Protein AF-G0URC3-F1 (afdb_monomer)

Organism: Trypanosoma congolense (strain IL3000) (NCBI:txid1068625)

Solvent-accessible surface area (backbone atoms only — not comparable to full-atom values): 11172 Å² total; per-residue (Å²): 128,71,62,65,58,55,49,63,59,46,52,62,52,52,52,54,50,53,52,49,48,52,50,48,51,52,50,50,52,51,52,51,53,49,50,56,50,50,54,51,50,52,53,51,51,50,56,50,48,54,51,50,53,53,50,50,53,52,51,52,50,54,46,52,56,48,53,52,53,48,52,54,49,51,52,50,50,51,51,50,52,52,52,50,53,51,50,52,52,52,52,50,53,51,49,56,50,51,52,52,52,49,53,53,50,54,52,51,50,54,51,50,52,51,51,52,54,49,50,52,54,50,55,51,50,51,52,52,51,53,53,51,50,51,54,48,53,56,48,52,54,50,48,54,54,48,51,55,50,51,52,49,53,48,55,53,50,50,52,54,47,56,54,47,41,72,75,38,80,88,57,88,74,87,55,75,76,66,50,68,79,75,67,60,80,82,68,69,75,73,75,80,81,80,77,80,85,77,131

Sequence (199 aa):
MADAAAMHDSQPRLSLATDKQRLLEMRQNIVQGLRQRVERLTEECRRQEDRAQGLAAQYEQRRAEQDARVSAKEEHIRMQQNEVSALESAVRLLREKSEHHGMAIEEAQKELARRQALRKKVEDAQKALTQLKQVVEDRDARMVALELRVDREKTETERRHEQLEGWEPHCSLPRIEDVGRLGLDETAGESIVLVGDLA

Foldseek 3Di:
DVVVVVVVVVVVVVVVVVVVVVVVVVVVVVVVVVVVVVVVVVVVVVVVVVVVVVVVVVVVVVVVVVVVVVVVVVVVVVVVVVVVVVVVVVVVVVVVVVVVVVVVVVVVVVVVVVVVVVVVVVVVVVVVVVVVVVVVVVVVVVVVVVVVVVVVVLVVVVVVQVVVCVVPVPDHDDHPVNCVVPDDPVPVVPPDPPPDDDD

Radius of gyration: 74.93 Å; Cα contacts (8 Å, |Δi|>4): 10; chains: 1; bounding box: 142×35×207 Å

Structure (mmCIF, N/CA/C/O backbone):
data_AF-G0URC3-F1
#
_entry.id   AF-G0URC3-F1
#
loop_
_atom_site.group_PDB
_atom_site.id
_atom_site.type_symbol
_atom_site.label_atom_id
_atom_site.label_alt_id
_atom_site.label_comp_id
_atom_site.label_asym_id
_atom_site.label_entity_id
_atom_site.label_seq_id
_atom_site.pdbx_PDB_ins_code
_atom_site.Cartn_x
_atom_site.Cartn_y
_atom_site.Cartn_z
_atom_site.occupancy
_atom_site.B_iso_or_equiv
_atom_site.auth_seq_id
_atom_site.auth_comp_id
_atom_site.auth_asym_id
_atom_site.auth_atom_id
_atom_site.pdbx_PDB_model_num
ATOM 1 N N . MET A 1 1 ? 69.223 12.935 -116.304 1.00 49.91 1 MET A N 1
ATOM 2 C CA . MET A 1 1 ? 69.066 14.111 -115.414 1.00 49.91 1 MET A CA 1
ATOM 3 C C . MET A 1 1 ? 67.744 14.134 -114.628 1.00 49.91 1 MET A C 1
ATOM 5 O O . MET A 1 1 ? 67.683 14.868 -113.657 1.00 49.91 1 MET A O 1
ATOM 9 N N . ALA A 1 2 ? 66.714 13.336 -114.962 1.00 51.47 2 ALA A N 1
ATOM 10 C CA . ALA A 1 2 ? 65.448 13.299 -114.202 1.00 51.47 2 ALA A CA 1
ATOM 11 C C . ALA A 1 2 ? 65.479 12.440 -112.911 1.00 51.47 2 ALA A C 1
ATOM 13 O O . ALA A 1 2 ? 64.628 12.609 -112.044 1.00 51.47 2 ALA A O 1
ATOM 14 N N . ASP A 1 3 ? 66.472 11.559 -112.755 1.00 52.62 3 ASP A N 1
ATOM 15 C CA . ASP A 1 3 ? 66.516 10.559 -111.671 1.00 52.62 3 ASP A CA 1
ATOM 16 C C . ASP A 1 3 ? 67.023 11.111 -110.325 1.00 52.62 3 ASP A C 1
ATOM 18 O O . ASP A 1 3 ? 66.544 10.740 -109.257 1.00 52.62 3 ASP A O 1
ATOM 22 N N . ALA A 1 4 ? 67.954 12.071 -110.362 1.00 54.53 4 ALA A N 1
ATOM 23 C CA . ALA A 1 4 ? 68.478 12.705 -109.151 1.00 54.53 4 ALA A CA 1
ATOM 24 C C . ALA A 1 4 ? 67.439 13.627 -108.489 1.00 54.53 4 ALA A C 1
ATOM 26 O O . ALA A 1 4 ? 67.365 13.682 -107.267 1.00 54.53 4 ALA A O 1
ATOM 27 N N . ALA A 1 5 ? 66.598 14.301 -109.282 1.00 56.16 5 ALA A N 1
ATOM 28 C CA . ALA A 1 5 ? 65.530 15.164 -108.775 1.00 56.16 5 ALA A CA 1
ATOM 29 C C . ALA A 1 5 ? 64.381 14.354 -108.142 1.00 56.16 5 ALA A C 1
ATOM 31 O O . ALA A 1 5 ? 63.888 14.717 -107.078 1.00 56.16 5 ALA A O 1
ATOM 32 N N . ALA A 1 6 ? 64.008 13.214 -108.738 1.00 56.41 6 ALA A N 1
ATOM 33 C CA . ALA A 1 6 ? 62.988 12.317 -108.188 1.00 56.41 6 ALA A CA 1
ATOM 34 C C . ALA A 1 6 ? 63.447 11.621 -106.888 1.00 56.41 6 ALA A C 1
ATOM 36 O O . ALA A 1 6 ? 62.664 11.484 -105.946 1.00 56.41 6 ALA A O 1
ATOM 37 N N . MET A 1 7 ? 64.728 11.243 -106.798 1.00 55.38 7 MET A N 1
ATOM 38 C CA . MET A 1 7 ? 65.337 10.709 -105.572 1.00 55.38 7 MET A CA 1
ATOM 39 C C . MET A 1 7 ? 65.406 11.760 -104.453 1.00 55.38 7 MET A C 1
ATOM 41 O O . MET A 1 7 ? 65.044 11.455 -103.313 1.00 55.38 7 MET A O 1
ATOM 45 N N . HIS A 1 8 ? 65.774 13.005 -104.779 1.00 56.53 8 HIS A N 1
ATOM 46 C CA . HIS A 1 8 ? 65.882 14.091 -103.800 1.00 56.53 8 HIS A CA 1
ATOM 47 C C . HIS A 1 8 ? 64.525 14.514 -103.206 1.00 56.53 8 HIS A C 1
ATOM 49 O O . HIS A 1 8 ? 64.480 14.909 -102.042 1.00 56.53 8 HIS A O 1
ATOM 55 N N . ASP A 1 9 ? 63.427 14.357 -103.957 1.00 55.50 9 ASP A N 1
ATOM 56 C CA . ASP A 1 9 ? 62.043 14.559 -103.491 1.00 55.50 9 ASP A CA 1
ATOM 57 C C . ASP A 1 9 ? 61.474 13.355 -102.715 1.00 55.50 9 ASP A C 1
ATOM 59 O O . ASP A 1 9 ? 60.564 13.500 -101.893 1.00 55.50 9 ASP A O 1
ATOM 63 N N . SER A 1 10 ? 61.996 12.147 -102.950 1.00 59.62 10 SER A N 1
ATOM 64 C CA . SER A 1 10 ? 61.536 10.918 -102.285 1.00 59.62 10 SER A CA 1
ATOM 65 C C . SER A 1 10 ? 62.113 10.728 -100.872 1.00 59.62 10 SER A C 1
ATOM 67 O O . SER A 1 10 ? 61.402 10.271 -99.975 1.00 59.62 10 SER A O 1
ATOM 69 N N . GLN A 1 11 ? 63.356 11.160 -100.628 1.00 60.62 11 GLN A N 1
ATOM 70 C CA . GLN A 1 11 ? 64.008 11.135 -99.309 1.00 60.62 11 GLN A CA 1
ATOM 71 C C . GLN A 1 11 ? 63.259 11.908 -98.201 1.00 60.62 11 GLN A C 1
ATOM 73 O O . GLN A 1 11 ? 63.013 11.315 -97.147 1.00 60.62 11 GLN A O 1
ATOM 78 N N . PRO A 1 12 ? 62.835 13.175 -98.392 1.00 66.69 12 PRO A N 1
ATOM 79 C CA . PRO A 1 12 ? 62.093 13.917 -97.369 1.00 66.69 12 PRO A CA 1
ATOM 80 C C . PRO A 1 12 ? 60.671 13.376 -97.156 1.00 66.69 12 PRO A C 1
ATOM 82 O O . PRO A 1 12 ? 60.102 13.512 -96.073 1.00 66.69 12 PRO A O 1
ATOM 85 N N . ARG A 1 13 ? 60.079 12.721 -98.166 1.00 66.88 13 ARG A N 1
ATOM 86 C CA . ARG A 1 13 ? 58.771 12.056 -98.039 1.00 66.88 13 ARG A CA 1
ATOM 87 C C . ARG A 1 13 ? 58.862 10.782 -97.199 1.00 66.88 13 ARG A C 1
ATOM 89 O O . ARG A 1 13 ? 57.970 10.538 -96.388 1.00 66.88 13 ARG A O 1
ATOM 96 N N . LEU A 1 14 ? 59.935 10.006 -97.356 1.00 71.38 14 LEU A N 1
ATOM 97 C CA . LEU A 1 14 ? 60.204 8.818 -96.542 1.00 71.38 14 LEU A CA 1
ATOM 98 C C . LEU A 1 14 ? 60.528 9.186 -95.087 1.00 71.38 14 LEU A C 1
ATOM 100 O O . LEU A 1 14 ? 59.968 8.566 -94.187 1.00 71.38 14 LEU A O 1
ATOM 104 N N . SER A 1 15 ? 61.333 10.229 -94.839 1.00 74.75 15 SER A N 1
ATOM 105 C CA . SER A 1 15 ? 61.617 10.689 -93.469 1.00 74.75 15 SER A CA 1
ATOM 106 C C . SER A 1 15 ? 60.360 11.214 -92.765 1.00 74.75 15 SER A C 1
ATOM 108 O O . SER A 1 15 ? 60.076 10.842 -91.627 1.00 74.75 15 SER A O 1
ATOM 110 N N . LEU A 1 16 ? 59.533 11.994 -93.472 1.00 79.31 16 LEU A N 1
ATOM 111 C CA . LEU A 1 16 ? 58.248 12.468 -92.956 1.00 79.31 16 LEU A CA 1
ATOM 112 C C . LEU A 1 16 ? 57.285 11.307 -92.653 1.00 79.31 16 LEU A C 1
ATOM 114 O O . LEU A 1 16 ? 56.530 11.372 -91.683 1.00 79.31 16 LEU A O 1
ATOM 118 N N . ALA A 1 17 ? 57.289 10.249 -93.468 1.00 81.00 17 ALA A N 1
ATOM 119 C CA . ALA A 1 17 ? 56.480 9.057 -93.228 1.00 81.00 17 ALA A CA 1
ATOM 120 C C . ALA A 1 17 ? 56.956 8.283 -91.986 1.00 81.00 17 ALA A C 1
ATOM 122 O O . ALA A 1 17 ? 56.129 7.918 -91.150 1.00 81.00 17 ALA A O 1
ATOM 123 N N . THR A 1 18 ? 58.269 8.102 -91.810 1.00 83.56 18 THR A N 1
ATOM 124 C CA . THR A 1 18 ? 58.827 7.442 -90.618 1.00 83.56 18 THR A CA 1
ATOM 125 C C . THR A 1 18 ? 58.601 8.247 -89.342 1.00 83.56 18 THR A C 1
ATOM 127 O O . THR A 1 18 ? 58.278 7.670 -88.305 1.00 83.56 18 THR A O 1
ATOM 130 N N . ASP A 1 19 ? 58.695 9.576 -89.405 1.00 84.38 19 ASP A N 1
ATOM 131 C CA . ASP A 1 19 ? 58.447 10.442 -88.248 1.00 84.38 19 ASP A CA 1
ATOM 132 C C . ASP A 1 19 ? 56.965 10.453 -87.863 1.00 84.38 19 ASP A C 1
ATOM 134 O O . ASP A 1 19 ? 56.624 10.383 -86.681 1.00 84.38 19 ASP A O 1
ATOM 138 N N . LYS A 1 20 ? 56.058 10.440 -88.850 1.00 87.19 20 LYS A N 1
ATOM 139 C CA . LYS A 1 20 ? 54.622 10.237 -88.607 1.00 87.19 20 LYS A CA 1
ATOM 140 C C . LYS A 1 20 ? 54.345 8.887 -87.954 1.00 87.19 20 LYS A C 1
ATOM 142 O O . LYS A 1 20 ? 53.539 8.831 -87.029 1.00 87.19 20 LYS A O 1
ATOM 147 N N . GLN A 1 21 ? 55.007 7.821 -88.396 1.00 89.38 21 GLN A N 1
ATOM 148 C CA . GLN A 1 21 ? 54.836 6.494 -87.812 1.00 89.38 21 GLN A CA 1
ATOM 149 C C . GLN A 1 21 ? 55.339 6.437 -86.364 1.00 89.38 21 GLN A C 1
ATOM 151 O O . GLN A 1 21 ? 54.597 5.996 -85.490 1.00 89.38 21 GLN A O 1
ATOM 156 N N . ARG A 1 22 ? 56.512 7.009 -86.069 1.00 87.88 22 ARG A N 1
ATOM 157 C CA . ARG A 1 22 ? 57.016 7.145 -84.691 1.00 87.88 22 ARG A CA 1
ATOM 158 C C . ARG A 1 22 ? 56.079 7.965 -83.803 1.00 87.88 22 ARG A C 1
ATOM 160 O O . ARG A 1 22 ? 55.838 7.598 -82.657 1.00 87.88 22 ARG A O 1
ATOM 167 N N . LEU A 1 23 ? 55.511 9.058 -84.319 1.00 92.75 23 LEU A N 1
ATOM 168 C CA . LEU A 1 23 ? 54.520 9.857 -83.588 1.00 92.75 23 LEU A CA 1
ATOM 169 C C . LEU A 1 23 ? 53.223 9.079 -83.330 1.00 92.75 23 LEU A C 1
ATOM 171 O O . LEU A 1 23 ? 52.631 9.224 -82.259 1.00 92.75 23 LEU A O 1
ATOM 175 N N . LEU A 1 24 ? 52.771 8.262 -84.285 1.00 92.69 24 LEU A N 1
ATOM 176 C CA . LEU A 1 24 ? 51.617 7.382 -84.100 1.00 92.69 24 LEU A CA 1
ATOM 177 C C . LEU A 1 24 ? 51.899 6.306 -83.049 1.00 92.69 24 LEU A C 1
ATOM 179 O O . LEU A 1 24 ? 51.064 6.112 -82.172 1.00 92.69 24 LEU A O 1
ATOM 183 N N . GLU A 1 25 ? 53.074 5.681 -83.074 1.00 93.12 25 GLU A N 1
ATOM 184 C CA . GLU A 1 25 ? 53.514 4.704 -82.069 1.00 93.12 25 GLU A CA 1
ATOM 185 C C . GLU A 1 25 ? 53.610 5.340 -80.672 1.00 93.12 25 GLU A C 1
ATOM 187 O O . GLU A 1 25 ? 53.076 4.806 -79.702 1.00 93.12 25 GLU A O 1
ATOM 192 N N . MET A 1 26 ? 54.193 6.540 -80.555 1.00 92.88 26 MET A N 1
ATOM 193 C CA . MET A 1 26 ? 54.222 7.295 -79.295 1.00 92.88 26 MET A CA 1
ATOM 194 C C . MET A 1 26 ? 52.814 7.621 -78.788 1.00 92.88 26 MET A C 1
ATOM 196 O O . MET A 1 26 ? 52.524 7.437 -77.606 1.00 92.88 26 MET A O 1
ATOM 200 N N . ARG A 1 27 ? 51.912 8.071 -79.669 1.00 94.00 27 ARG A N 1
ATOM 201 C CA . ARG A 1 27 ? 50.508 8.325 -79.314 1.00 94.00 27 ARG A CA 1
ATOM 202 C C . ARG A 1 27 ? 49.798 7.049 -78.870 1.00 94.00 27 ARG A C 1
ATOM 204 O O . ARG A 1 27 ? 49.074 7.091 -77.880 1.00 94.00 27 ARG A O 1
ATOM 211 N N . GLN A 1 28 ? 50.010 5.932 -79.563 1.00 94.88 28 GLN A N 1
ATOM 212 C CA . GLN A 1 28 ? 49.444 4.634 -79.193 1.00 94.88 28 GLN A CA 1
ATOM 213 C C . GLN A 1 28 ? 49.927 4.195 -77.808 1.00 94.88 28 GLN A C 1
ATOM 215 O O . GLN A 1 28 ? 49.099 3.841 -76.970 1.00 94.88 28 GLN A O 1
ATOM 220 N N . ASN A 1 29 ? 51.225 4.326 -77.524 1.00 94.81 29 ASN A N 1
ATOM 221 C CA . ASN A 1 29 ? 51.799 4.009 -76.215 1.00 94.81 29 ASN A CA 1
ATOM 222 C C . ASN A 1 29 ? 51.227 4.899 -75.100 1.00 94.81 29 ASN A C 1
ATOM 224 O O . ASN A 1 29 ? 50.870 4.402 -74.032 1.00 94.81 29 ASN A O 1
ATOM 228 N N . ILE A 1 30 ? 51.073 6.206 -75.349 1.00 96.00 30 ILE A N 1
ATOM 229 C CA . ILE A 1 30 ? 50.457 7.138 -74.389 1.00 96.00 30 ILE A CA 1
ATOM 230 C C . ILE A 1 30 ? 48.996 6.759 -74.129 1.00 96.00 30 ILE A C 1
ATOM 232 O O . ILE A 1 30 ? 48.578 6.682 -72.975 1.00 96.00 30 ILE A O 1
ATOM 236 N N . VAL A 1 31 ? 48.215 6.487 -75.178 1.00 96.31 31 VAL A N 1
ATOM 237 C CA . VAL A 1 31 ? 46.806 6.084 -75.044 1.00 96.31 31 VAL A CA 1
ATOM 238 C C . VAL A 1 31 ? 46.686 4.763 -74.285 1.00 96.31 31 VAL A C 1
ATOM 240 O O . VAL A 1 31 ? 45.822 4.642 -73.419 1.00 96.31 31 VAL A O 1
ATOM 243 N N . GLN A 1 32 ? 47.556 3.790 -74.554 1.00 95.81 32 GLN A N 1
ATOM 244 C CA . GLN A 1 32 ? 47.571 2.519 -73.833 1.00 95.81 32 GLN A CA 1
ATOM 245 C C . GLN A 1 32 ? 47.928 2.710 -72.352 1.00 95.81 32 GLN A C 1
ATOM 247 O O . GLN A 1 32 ? 47.253 2.150 -71.488 1.00 95.81 32 GLN A O 1
ATOM 252 N N . GLY A 1 33 ? 48.917 3.554 -72.042 1.00 96.62 33 GLY A N 1
ATOM 253 C CA . GLY A 1 33 ? 49.269 3.902 -70.664 1.00 96.62 33 GLY A CA 1
ATOM 254 C C . GLY A 1 33 ? 48.138 4.621 -69.922 1.00 96.62 33 GLY A C 1
ATOM 255 O O . GLY A 1 33 ? 47.859 4.309 -68.765 1.00 96.62 33 GLY A O 1
ATOM 256 N N . LEU A 1 34 ? 47.432 5.539 -70.592 1.00 96.19 34 LEU A N 1
ATOM 257 C CA . LEU A 1 34 ? 46.254 6.205 -70.031 1.00 96.19 34 LEU A CA 1
ATOM 258 C C . LEU A 1 34 ? 45.109 5.219 -69.776 1.00 96.19 34 LEU A C 1
ATOM 260 O O . LEU A 1 34 ? 44.507 5.280 -68.708 1.00 96.19 34 LEU A O 1
ATOM 264 N N . ARG A 1 35 ? 44.844 4.281 -70.697 1.00 96.69 35 ARG A N 1
ATOM 265 C CA . ARG A 1 35 ? 43.827 3.229 -70.508 1.00 96.69 35 ARG A CA 1
ATOM 266 C C . ARG A 1 35 ? 44.121 2.375 -69.279 1.00 96.69 35 ARG A C 1
ATOM 268 O O . ARG A 1 35 ? 43.267 2.273 -68.408 1.00 96.69 35 ARG A O 1
ATOM 275 N N . GLN A 1 36 ? 45.352 1.881 -69.145 1.00 96.44 36 GLN A N 1
ATOM 276 C CA . GLN A 1 36 ? 45.767 1.106 -67.968 1.00 96.44 36 GLN A CA 1
ATOM 277 C C . GLN A 1 36 ? 45.641 1.913 -66.670 1.00 96.44 36 GLN A C 1
ATOM 279 O O . GLN A 1 36 ? 45.283 1.375 -65.624 1.00 96.44 36 GLN A O 1
ATOM 284 N N . ARG A 1 37 ? 45.938 3.217 -66.711 1.00 97.38 37 ARG A N 1
ATOM 285 C CA . ARG A 1 37 ? 45.820 4.087 -65.536 1.00 97.38 37 ARG A CA 1
ATOM 286 C C . ARG A 1 37 ? 44.360 4.327 -65.145 1.00 97.38 37 ARG A C 1
ATOM 288 O O . ARG A 1 37 ? 44.056 4.306 -63.957 1.00 97.38 37 ARG A O 1
ATOM 295 N N . VAL A 1 38 ? 43.471 4.510 -66.121 1.00 97.81 38 VAL A N 1
ATOM 296 C CA . VAL A 1 38 ? 42.020 4.624 -65.899 1.00 97.81 38 VAL A CA 1
ATOM 297 C C . VAL A 1 38 ? 41.452 3.321 -65.344 1.00 97.81 38 VAL A C 1
ATOM 299 O O . VAL A 1 38 ? 40.686 3.366 -64.387 1.00 97.81 38 VAL A O 1
ATOM 302 N N . GLU A 1 39 ? 41.853 2.169 -65.880 1.00 97.06 39 GLU A N 1
ATOM 303 C CA . GLU A 1 39 ? 41.439 0.854 -65.371 1.00 97.06 39 GLU A CA 1
ATOM 304 C C . GLU A 1 39 ? 41.841 0.678 -63.901 1.00 97.06 39 GLU A C 1
ATOM 306 O O . GLU A 1 39 ? 40.988 0.382 -63.066 1.00 97.06 39 GLU A O 1
ATOM 311 N N . ARG A 1 40 ? 43.101 0.979 -63.554 1.00 97.44 40 ARG A N 1
ATOM 312 C CA . ARG A 1 40 ? 43.583 0.918 -62.162 1.00 97.44 40 ARG A CA 1
ATOM 313 C C . ARG A 1 40 ? 42.803 1.838 -61.227 1.00 97.44 40 ARG A C 1
ATOM 315 O O . ARG A 1 40 ? 42.371 1.391 -60.171 1.00 97.44 40 ARG A O 1
ATOM 322 N N . LEU A 1 41 ? 42.587 3.096 -61.616 1.00 97.44 41 LEU A N 1
ATOM 323 C CA . LEU A 1 41 ? 41.812 4.039 -60.802 1.00 97.44 41 LEU A CA 1
ATOM 324 C C . LEU A 1 41 ? 40.355 3.590 -60.649 1.00 97.44 41 LEU A C 1
ATOM 326 O O . LEU A 1 41 ? 39.786 3.723 -59.574 1.00 97.44 41 LEU A O 1
ATOM 330 N N . THR A 1 42 ? 39.765 3.006 -61.692 1.00 97.25 42 THR A N 1
ATOM 331 C CA . THR A 1 42 ? 38.396 2.478 -61.638 1.00 97.25 42 THR A CA 1
ATOM 332 C C . THR A 1 42 ? 38.294 1.317 -60.646 1.00 97.25 42 THR A C 1
ATOM 334 O O . THR A 1 42 ? 37.347 1.253 -59.865 1.00 97.25 42 THR A O 1
ATOM 337 N N . GLU A 1 43 ? 39.272 0.409 -60.633 1.00 97.44 43 GLU A N 1
ATOM 338 C CA . GLU A 1 43 ? 39.339 -0.667 -59.638 1.00 97.44 43 GLU A CA 1
ATOM 339 C C . GLU A 1 43 ? 39.563 -0.140 -58.217 1.00 97.44 43 GLU A C 1
ATOM 341 O O . GLU A 1 43 ? 38.958 -0.646 -57.273 1.00 97.44 43 GLU A O 1
ATOM 346 N N . GLU A 1 44 ? 40.422 0.866 -58.047 1.00 97.25 44 GLU A N 1
ATOM 347 C CA . GLU A 1 44 ? 40.656 1.504 -56.750 1.00 97.25 44 GLU A CA 1
ATOM 348 C C . GLU A 1 44 ? 39.393 2.192 -56.223 1.00 97.25 44 GLU A C 1
ATOM 350 O O . GLU A 1 44 ? 39.046 1.981 -55.061 1.00 97.25 44 GLU A O 1
ATOM 355 N N . CYS A 1 45 ? 38.668 2.930 -57.071 1.00 97.00 45 CYS A N 1
ATOM 356 C CA . CYS A 1 45 ? 37.378 3.524 -56.724 1.00 97.00 45 CYS A CA 1
ATOM 357 C C . CYS A 1 45 ? 36.370 2.453 -56.300 1.00 97.00 45 CYS A C 1
ATOM 359 O O . CYS A 1 45 ? 35.808 2.566 -55.216 1.00 97.00 45 CYS A O 1
ATOM 361 N N . ARG A 1 46 ? 36.222 1.364 -57.069 1.00 97.81 46 ARG A N 1
ATOM 362 C CA . ARG A 1 46 ? 35.330 0.248 -56.699 1.00 97.81 46 ARG A CA 1
ATOM 363 C C . ARG A 1 46 ? 35.703 -0.369 -55.354 1.00 97.81 46 ARG A C 1
ATOM 365 O O . ARG A 1 46 ? 34.851 -0.533 -54.494 1.00 97.81 46 ARG A O 1
ATOM 372 N N . ARG A 1 47 ? 36.992 -0.639 -55.112 1.00 97.56 47 ARG A N 1
ATOM 373 C CA . ARG A 1 47 ? 37.453 -1.180 -53.819 1.00 97.56 47 ARG A CA 1
ATOM 374 C C . ARG A 1 47 ? 37.189 -0.219 -52.661 1.00 97.56 47 ARG A C 1
ATOM 376 O O . ARG A 1 47 ? 36.952 -0.672 -51.543 1.00 97.56 47 ARG A O 1
ATOM 383 N N . GLN A 1 48 ? 37.295 1.090 -52.884 1.00 97.12 48 GLN A N 1
ATOM 384 C CA . GLN A 1 48 ? 36.973 2.090 -51.866 1.00 97.12 48 GLN A CA 1
ATOM 385 C C . GLN A 1 48 ? 35.466 2.165 -51.609 1.00 97.12 48 GLN A C 1
ATOM 387 O O . GLN A 1 48 ? 35.068 2.218 -50.447 1.00 97.12 48 GLN A O 1
ATOM 392 N N . GLU A 1 49 ? 34.646 2.104 -52.657 1.00 97.38 49 GLU A N 1
ATOM 393 C CA . GLU A 1 49 ? 33.185 2.039 -52.559 1.00 97.38 49 GLU A CA 1
ATOM 394 C C . GLU A 1 49 ? 32.736 0.789 -51.793 1.00 97.38 49 GLU A C 1
ATOM 396 O O . GLU A 1 49 ? 31.999 0.919 -50.818 1.00 97.38 49 GLU A O 1
ATOM 401 N N . ASP A 1 50 ? 33.261 -0.391 -52.131 1.00 97.50 50 ASP A N 1
ATOM 402 C CA . ASP A 1 50 ? 32.955 -1.650 -51.438 1.00 97.50 50 ASP A CA 1
ATOM 403 C C . ASP A 1 50 ? 33.324 -1.579 -49.945 1.00 97.50 50 ASP A C 1
ATOM 405 O O . ASP A 1 50 ? 32.571 -2.020 -49.073 1.00 97.50 50 ASP A O 1
ATOM 409 N N . ARG A 1 51 ? 34.478 -0.978 -49.616 1.00 97.56 51 ARG A N 1
ATOM 410 C CA . ARG A 1 51 ? 34.898 -0.761 -48.220 1.00 97.56 51 ARG A CA 1
ATOM 411 C C . ARG A 1 51 ? 33.973 0.210 -47.492 1.00 97.56 51 ARG A C 1
ATOM 413 O O . ARG A 1 51 ? 33.630 -0.044 -46.339 1.00 97.56 51 ARG A O 1
ATOM 420 N N . ALA A 1 52 ? 33.586 1.308 -48.137 1.00 97.25 52 ALA A N 1
ATOM 421 C CA . ALA A 1 52 ? 32.686 2.296 -47.555 1.00 97.25 52 ALA A CA 1
ATOM 422 C C . ALA A 1 52 ? 31.294 1.698 -47.302 1.00 97.25 52 ALA A C 1
ATOM 424 O O . ALA A 1 52 ? 30.750 1.878 -46.215 1.00 97.25 52 ALA A O 1
ATOM 425 N N . GLN A 1 53 ? 30.761 0.923 -48.251 1.00 97.69 53 GLN A N 1
ATOM 426 C CA . GLN A 1 53 ? 29.494 0.203 -48.101 1.00 97.69 53 GLN A CA 1
ATOM 427 C C . GLN A 1 53 ? 29.565 -0.840 -46.980 1.00 97.69 53 GLN A C 1
ATOM 429 O O . GLN A 1 53 ? 28.665 -0.908 -46.145 1.00 97.69 53 GLN A O 1
ATOM 434 N N . GLY A 1 54 ? 30.661 -1.603 -46.901 1.00 97.75 54 GLY A N 1
ATOM 435 C CA . GLY A 1 54 ? 30.873 -2.570 -45.824 1.00 97.75 54 GLY A CA 1
ATOM 436 C C . GLY A 1 54 ? 30.923 -1.919 -44.439 1.00 97.75 54 GLY A C 1
ATOM 437 O O . GLY A 1 54 ? 30.307 -2.420 -43.498 1.00 97.75 54 GLY A O 1
ATOM 438 N N . LEU A 1 55 ? 31.610 -0.780 -44.306 1.00 97.44 55 LEU A N 1
ATOM 439 C CA . LEU A 1 55 ? 31.630 -0.012 -43.059 1.00 97.44 55 LEU A CA 1
ATOM 440 C C . LEU A 1 55 ? 30.252 0.571 -42.730 1.00 97.44 55 LEU A C 1
ATOM 442 O O . LEU A 1 55 ? 29.820 0.467 -41.584 1.00 97.44 55 LEU A O 1
ATOM 446 N N . ALA A 1 56 ? 29.547 1.139 -43.712 1.00 97.81 56 ALA A N 1
ATOM 447 C CA . ALA A 1 56 ? 28.201 1.678 -43.523 1.00 97.81 56 ALA A CA 1
ATOM 448 C C . ALA A 1 56 ? 27.238 0.606 -42.991 1.00 97.81 56 ALA A C 1
ATOM 450 O O . ALA A 1 56 ? 26.598 0.825 -41.964 1.00 97.81 56 ALA A O 1
ATOM 451 N N . ALA A 1 57 ? 27.236 -0.587 -43.593 1.00 97.69 57 ALA A N 1
ATOM 452 C CA . ALA A 1 57 ? 26.418 -1.710 -43.139 1.00 97.69 57 ALA A CA 1
ATOM 453 C C . ALA A 1 57 ? 26.750 -2.136 -41.695 1.00 97.69 57 ALA A C 1
ATOM 455 O O . ALA A 1 57 ? 25.851 -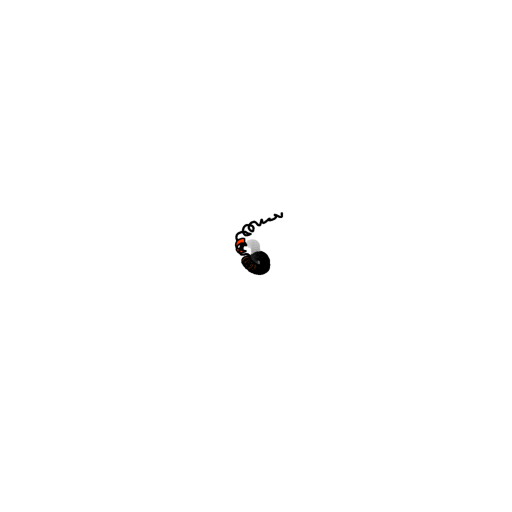2.401 -40.897 1.00 97.69 57 ALA A O 1
ATOM 456 N N . GLN A 1 58 ? 28.034 -2.153 -41.315 1.00 98.06 58 GLN A N 1
ATOM 457 C CA . GLN A 1 58 ? 28.439 -2.459 -39.936 1.00 98.06 58 GLN A CA 1
ATOM 458 C C . GLN A 1 58 ? 27.965 -1.397 -38.935 1.00 98.06 58 GLN A C 1
ATOM 460 O O . GLN A 1 58 ? 27.556 -1.740 -37.822 1.00 98.06 58 GLN A O 1
ATOM 465 N N . TYR A 1 59 ? 28.023 -0.113 -39.300 1.00 98.12 59 TYR A N 1
ATOM 466 C CA . TYR A 1 59 ? 27.515 0.966 -38.452 1.00 98.12 59 TYR A CA 1
ATOM 467 C C . TYR A 1 59 ? 25.996 0.907 -38.308 1.00 98.12 59 TYR A C 1
ATOM 469 O O . TYR A 1 59 ? 25.497 1.062 -37.194 1.00 98.12 59 TYR A O 1
ATOM 477 N N . GLU A 1 60 ? 25.270 0.640 -39.391 1.00 98.12 60 GLU A N 1
ATOM 478 C CA . GLU A 1 60 ? 23.817 0.462 -39.361 1.00 98.12 60 GLU A CA 1
ATOM 479 C C . GLU A 1 60 ? 23.414 -0.720 -38.481 1.00 98.12 60 GLU A C 1
ATOM 481 O O . GLU A 1 60 ? 22.536 -0.573 -37.632 1.00 98.12 60 GLU A O 1
ATOM 486 N N . GLN A 1 61 ? 24.109 -1.854 -38.596 1.00 98.12 61 GLN A N 1
ATOM 487 C CA . GLN A 1 61 ? 23.870 -3.009 -37.735 1.00 98.12 61 GLN A CA 1
ATOM 488 C C . GLN A 1 61 ? 24.100 -2.664 -36.257 1.00 98.12 61 GLN A C 1
ATOM 490 O O . GLN A 1 61 ? 23.232 -2.904 -35.419 1.00 98.12 61 GLN A O 1
ATOM 495 N N . ARG A 1 62 ? 25.250 -2.063 -35.921 1.00 97.94 62 ARG A N 1
ATOM 496 C CA . ARG A 1 62 ? 25.556 -1.675 -34.533 1.00 97.94 62 ARG A CA 1
ATOM 497 C C . ARG A 1 62 ? 24.554 -0.668 -33.984 1.00 97.94 62 ARG A C 1
ATOM 499 O O . ARG A 1 62 ? 24.203 -0.746 -32.810 1.00 97.94 62 ARG A O 1
ATOM 506 N N . ARG A 1 63 ? 24.098 0.267 -34.818 1.00 98.25 63 ARG A N 1
ATOM 507 C CA . ARG A 1 63 ? 23.060 1.227 -34.453 1.00 98.25 63 ARG A CA 1
ATOM 508 C C . ARG A 1 63 ? 21.740 0.517 -34.168 1.00 98.25 63 ARG A C 1
ATOM 510 O O . ARG A 1 63 ? 21.176 0.743 -33.109 1.00 98.25 63 ARG A O 1
ATOM 517 N N . ALA A 1 64 ? 21.297 -0.387 -35.040 1.00 98.00 64 ALA A N 1
ATOM 518 C CA . ALA A 1 64 ? 20.069 -1.153 -34.830 1.00 98.00 64 ALA A CA 1
ATOM 519 C C . ALA A 1 64 ? 20.123 -1.995 -33.541 1.00 98.00 64 ALA A C 1
ATOM 521 O O . ALA A 1 64 ? 19.159 -2.032 -32.778 1.00 98.00 64 ALA A O 1
ATOM 522 N N . GLU A 1 65 ? 21.266 -2.622 -33.247 1.00 98.12 65 GLU A N 1
ATOM 523 C CA . GLU A 1 65 ? 21.478 -3.356 -31.993 1.00 98.12 65 GLU A CA 1
ATOM 524 C C . GLU A 1 65 ? 21.425 -2.438 -30.760 1.00 98.12 65 GLU A C 1
ATOM 526 O O . GLU A 1 65 ? 20.896 -2.825 -29.714 1.00 98.12 65 GLU A O 1
ATOM 531 N N . GLN A 1 66 ? 21.970 -1.222 -30.856 1.00 98.12 66 GLN A N 1
ATOM 532 C CA . GLN A 1 66 ? 21.897 -0.228 -29.784 1.00 98.12 66 GLN A CA 1
ATOM 533 C C . GLN A 1 66 ? 20.474 0.294 -29.590 1.00 98.12 66 GLN A C 1
ATOM 535 O O . GLN A 1 66 ? 20.004 0.313 -28.454 1.00 98.12 66 GLN A O 1
ATOM 540 N N . ASP A 1 67 ? 19.778 0.638 -30.671 1.00 98.38 67 ASP A N 1
ATOM 541 C CA . ASP A 1 67 ? 18.398 1.123 -30.642 1.00 98.38 67 ASP A CA 1
ATOM 542 C C . ASP A 1 67 ? 17.468 0.060 -30.030 1.00 98.38 67 ASP A C 1
ATOM 544 O O . ASP A 1 67 ? 16.671 0.368 -29.144 1.00 98.38 67 ASP A O 1
ATOM 548 N N . ALA A 1 68 ? 17.648 -1.220 -30.382 1.00 98.19 68 ALA A N 1
ATOM 549 C CA . ALA A 1 68 ? 16.911 -2.326 -29.768 1.00 98.19 68 ALA A CA 1
ATOM 550 C C . ALA A 1 68 ? 17.183 -2.454 -28.256 1.00 98.19 68 ALA A C 1
ATOM 552 O O . ALA A 1 68 ? 16.260 -2.660 -27.467 1.00 98.19 68 ALA A O 1
ATOM 553 N N . ARG A 1 69 ? 18.443 -2.296 -27.820 1.00 98.38 69 ARG A N 1
ATOM 554 C CA . ARG A 1 69 ? 18.801 -2.315 -26.389 1.00 98.38 69 ARG A CA 1
ATOM 555 C C . ARG A 1 69 ? 18.215 -1.131 -25.629 1.00 98.38 69 ARG A C 1
ATOM 557 O O . ARG A 1 69 ? 17.828 -1.299 -24.475 1.00 98.38 69 ARG A O 1
ATOM 564 N N . VAL A 1 70 ? 18.199 0.053 -26.236 1.00 98.38 70 VAL A N 1
ATOM 565 C CA . VAL A 1 70 ? 17.592 1.249 -25.642 1.00 98.38 70 VAL A CA 1
ATOM 566 C C . VAL A 1 70 ? 16.090 1.037 -25.504 1.00 98.38 70 VAL A C 1
ATOM 568 O O . VAL A 1 70 ? 15.584 1.150 -24.393 1.00 98.38 70 VAL A O 1
ATOM 571 N N . SER A 1 71 ? 15.411 0.603 -26.568 1.00 98.44 71 SER A N 1
ATOM 572 C CA . SER A 1 71 ? 13.969 0.329 -26.540 1.00 98.44 71 SER A CA 1
ATOM 573 C C . SER A 1 71 ? 13.595 -0.695 -25.464 1.00 98.44 71 SER A C 1
ATOM 575 O O . SER A 1 71 ? 12.680 -0.456 -24.681 1.00 98.44 71 SER A O 1
ATOM 577 N N . ALA A 1 72 ? 14.342 -1.798 -25.346 1.00 98.31 72 ALA A N 1
ATOM 578 C CA . ALA A 1 72 ? 14.088 -2.804 -24.313 1.00 98.31 72 ALA A CA 1
ATOM 579 C C . ALA A 1 72 ? 14.264 -2.245 -22.886 1.00 98.31 72 ALA A C 1
ATOM 581 O O . ALA A 1 72 ? 13.510 -2.582 -21.972 1.00 98.31 72 ALA A O 1
ATOM 582 N N . LYS A 1 73 ? 15.253 -1.365 -22.674 1.00 98.44 73 LYS A N 1
ATOM 583 C CA . LYS A 1 73 ? 15.444 -0.690 -21.381 1.00 98.44 73 LYS A CA 1
ATOM 584 C C . LYS A 1 73 ? 14.334 0.315 -21.092 1.00 98.44 73 LYS A C 1
ATOM 586 O O . LYS A 1 73 ? 13.897 0.399 -19.950 1.00 98.44 73 LYS A O 1
ATOM 591 N N . GLU A 1 74 ? 13.877 1.062 -22.089 1.00 98.50 74 GLU A N 1
ATOM 592 C CA . GLU A 1 74 ? 12.761 1.998 -21.940 1.00 98.50 74 GLU A CA 1
ATOM 593 C C . GLU A 1 74 ? 11.462 1.274 -21.578 1.00 98.50 74 GLU A C 1
ATOM 595 O O . GLU A 1 74 ? 10.745 1.719 -20.682 1.00 98.50 74 GLU A O 1
ATOM 600 N N . GLU A 1 75 ? 11.184 0.131 -22.206 1.00 98.31 75 GLU A N 1
ATOM 601 C CA . GLU A 1 75 ? 10.057 -0.730 -21.838 1.00 98.31 75 GLU A CA 1
ATOM 602 C C . GLU A 1 75 ? 10.176 -1.222 -20.395 1.00 98.31 75 GLU A C 1
ATOM 604 O O . GLU A 1 75 ? 9.223 -1.102 -19.624 1.00 98.31 75 GLU A O 1
ATOM 609 N N . HIS A 1 76 ? 11.358 -1.690 -19.990 1.00 98.38 76 HIS A N 1
ATOM 610 C CA . HIS A 1 76 ? 11.607 -2.107 -18.611 1.00 98.38 76 HIS A CA 1
ATOM 611 C C . HIS A 1 76 ? 11.394 -0.968 -17.606 1.00 98.38 76 HIS A C 1
ATOM 613 O O . HIS A 1 76 ? 10.741 -1.162 -16.582 1.00 98.38 76 HIS A O 1
ATOM 619 N N . ILE A 1 77 ? 11.890 0.23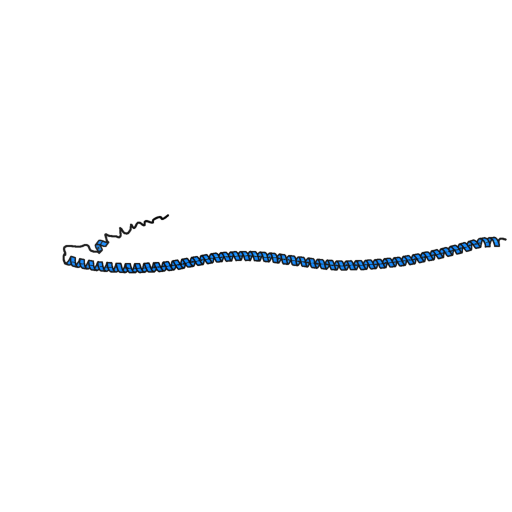5 -17.905 1.00 98.38 77 ILE A N 1
ATOM 620 C CA . ILE A 1 77 ? 11.684 1.421 -17.064 1.00 98.38 77 ILE A CA 1
ATOM 621 C C . ILE A 1 77 ? 10.191 1.744 -16.951 1.00 98.38 77 ILE A C 1
ATOM 623 O O . ILE A 1 77 ? 9.712 1.999 -15.849 1.00 98.38 77 ILE A O 1
ATOM 627 N N . ARG A 1 78 ? 9.438 1.692 -18.057 1.00 98.44 78 ARG A N 1
ATOM 628 C CA . ARG A 1 78 ? 7.985 1.924 -18.042 1.00 98.44 78 ARG A CA 1
ATOM 629 C C . ARG A 1 78 ? 7.251 0.890 -17.191 1.00 98.44 78 ARG A C 1
ATOM 631 O O . ARG A 1 78 ? 6.383 1.263 -16.408 1.00 98.44 78 ARG A O 1
ATOM 638 N N . MET A 1 79 ? 7.605 -0.392 -17.303 1.00 98.19 79 MET A N 1
ATOM 639 C CA . MET A 1 79 ? 7.021 -1.442 -16.460 1.00 98.19 79 MET A CA 1
ATOM 640 C C . MET A 1 79 ? 7.300 -1.184 -14.977 1.00 98.19 79 MET A C 1
ATOM 642 O O . MET A 1 79 ? 6.369 -1.185 -14.177 1.00 98.19 79 MET A O 1
ATOM 646 N N . GLN A 1 80 ? 8.547 -0.866 -14.620 1.00 98.38 80 GLN A N 1
ATOM 647 C CA . GLN A 1 80 ? 8.914 -0.547 -13.238 1.00 98.38 80 GLN A CA 1
ATOM 648 C C . GLN A 1 80 ? 8.192 0.697 -12.711 1.00 98.38 80 GLN A C 1
ATOM 650 O O . GLN A 1 80 ? 7.747 0.711 -11.568 1.00 98.38 80 GLN A O 1
ATOM 655 N N . GLN A 1 81 ? 8.033 1.740 -13.529 1.00 98.44 81 GLN A N 1
ATOM 656 C CA . GLN A 1 81 ? 7.263 2.929 -13.153 1.00 98.44 81 GLN A CA 1
ATOM 657 C C . GLN A 1 81 ? 5.795 2.586 -12.877 1.00 98.44 81 GLN A C 1
ATOM 659 O O . GLN A 1 81 ? 5.231 3.054 -11.887 1.00 98.44 81 GLN A O 1
ATOM 664 N N . ASN A 1 82 ? 5.194 1.728 -13.703 1.00 98.25 82 ASN A N 1
ATOM 665 C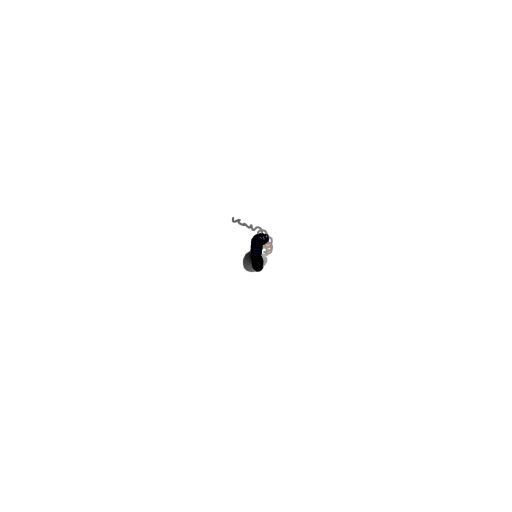 CA . ASN A 1 82 ? 3.831 1.254 -13.482 1.00 98.25 82 ASN A CA 1
ATOM 666 C C . ASN A 1 82 ? 3.726 0.451 -12.176 1.00 98.25 82 ASN A C 1
ATOM 668 O O . ASN A 1 82 ? 2.824 0.711 -11.380 1.00 98.25 82 ASN A O 1
ATOM 672 N N . GLU A 1 83 ? 4.664 -0.461 -11.911 1.00 98.38 83 GLU A N 1
ATOM 673 C CA . GLU A 1 83 ? 4.716 -1.230 -10.660 1.00 98.38 83 GLU A CA 1
ATOM 674 C C . GLU A 1 83 ? 4.858 -0.327 -9.430 1.00 98.38 83 GLU A C 1
ATOM 676 O O . GLU A 1 83 ? 4.105 -0.475 -8.467 1.00 98.38 83 GLU A O 1
ATOM 681 N N . VAL A 1 84 ? 5.767 0.652 -9.473 1.00 98.38 84 VAL A N 1
ATOM 682 C CA . VAL A 1 84 ? 5.945 1.630 -8.390 1.00 98.38 84 VAL A CA 1
ATOM 683 C C . VAL A 1 84 ? 4.656 2.418 -8.165 1.00 98.38 84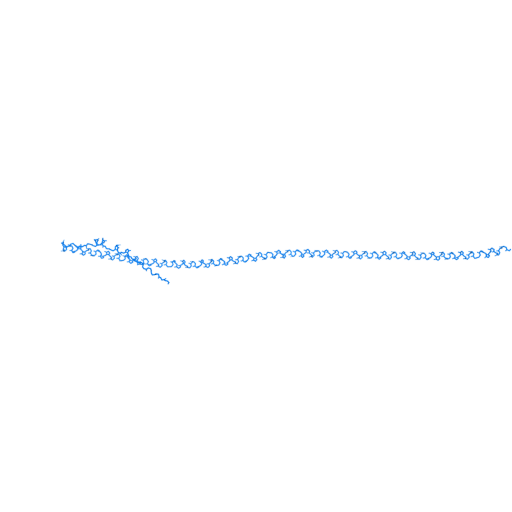 VAL A C 1
ATOM 685 O O . VAL A 1 84 ? 4.201 2.513 -7.029 1.00 98.38 84 VAL A O 1
ATOM 688 N N . SER A 1 85 ? 4.007 2.905 -9.226 1.00 98.19 85 SER A N 1
ATOM 689 C CA . SER A 1 85 ? 2.747 3.651 -9.098 1.00 98.19 85 SER A CA 1
ATOM 690 C C . SER A 1 85 ? 1.616 2.806 -8.486 1.00 98.19 85 SER A C 1
ATOM 692 O O . SER A 1 85 ? 0.847 3.290 -7.647 1.00 98.19 85 SER A O 1
ATOM 694 N N . ALA A 1 86 ? 1.547 1.517 -8.841 1.00 98.25 86 ALA A N 1
ATOM 695 C CA . ALA A 1 86 ? 0.590 0.577 -8.274 1.00 98.25 86 ALA A CA 1
ATOM 696 C C . ALA A 1 86 ? 0.871 0.346 -6.782 1.00 98.25 86 ALA A C 1
ATOM 698 O O . ALA A 1 86 ? -0.045 0.446 -5.962 1.00 98.25 86 ALA A O 1
ATOM 699 N N . LEU A 1 87 ? 2.135 0.128 -6.408 1.00 98.38 87 LEU A N 1
ATOM 700 C CA . LEU A 1 87 ? 2.550 -0.015 -5.011 1.00 98.38 87 LEU A CA 1
ATOM 701 C C . LEU A 1 87 ? 2.267 1.251 -4.194 1.00 98.38 87 LEU A C 1
ATOM 703 O O . LEU A 1 87 ? 1.738 1.155 -3.089 1.00 98.38 87 LEU A O 1
ATOM 707 N N . GLU A 1 88 ? 2.531 2.441 -4.731 1.00 98.44 88 GLU A N 1
ATOM 708 C CA . GLU A 1 88 ? 2.216 3.714 -4.074 1.00 98.44 88 GLU A CA 1
ATOM 709 C C . GLU A 1 88 ? 0.712 3.890 -3.833 1.00 98.44 88 GLU A C 1
ATOM 711 O O . GLU A 1 88 ? 0.300 4.420 -2.797 1.00 98.44 88 GLU A O 1
ATOM 716 N N . SER A 1 89 ? -0.132 3.456 -4.773 1.00 98.12 89 SER A N 1
ATOM 717 C CA . SER A 1 89 ? -1.588 3.466 -4.586 1.00 98.12 89 SER A CA 1
ATOM 718 C C . SER A 1 89 ? -2.032 2.479 -3.498 1.00 98.12 89 SER A C 1
ATOM 720 O O . SER A 1 89 ? -2.834 2.835 -2.633 1.00 98.12 89 SER A O 1
ATOM 722 N N . ALA A 1 90 ? -1.443 1.279 -3.465 1.00 98.25 90 ALA A N 1
ATOM 723 C CA . ALA A 1 90 ? -1.734 0.270 -2.453 1.00 98.25 90 ALA A CA 1
ATOM 724 C C . ALA A 1 90 ? -1.288 0.721 -1.052 1.00 98.25 90 ALA A C 1
ATOM 726 O O . ALA A 1 90 ? -2.031 0.559 -0.085 1.00 98.25 90 ALA A O 1
ATOM 727 N N . VAL A 1 91 ? -0.110 1.343 -0.937 1.00 98.38 91 VAL A N 1
ATOM 728 C CA . VAL A 1 91 ? 0.390 1.910 0.325 1.00 98.38 91 VAL A CA 1
ATOM 729 C C . VAL A 1 91 ? -0.526 3.024 0.825 1.00 98.38 91 VAL A C 1
ATOM 731 O O . VAL A 1 91 ? -0.823 3.061 2.018 1.00 98.38 91 VAL A O 1
ATOM 734 N N . ARG A 1 92 ? -1.006 3.909 -0.058 1.00 98.38 92 ARG A N 1
ATOM 735 C CA . ARG A 1 92 ? -1.979 4.949 0.316 1.00 98.38 92 ARG A CA 1
ATOM 736 C C . ARG A 1 92 ? -3.260 4.343 0.885 1.00 98.38 92 ARG A C 1
ATOM 738 O O . ARG A 1 92 ? -3.633 4.681 2.003 1.00 98.38 92 ARG A O 1
ATOM 745 N N . LEU A 1 93 ? -3.843 3.366 0.192 1.00 98.38 93 LEU A N 1
ATOM 746 C CA . LEU A 1 93 ? -5.046 2.672 0.659 1.00 98.38 93 LEU A CA 1
ATOM 747 C C . LEU A 1 93 ? -4.835 1.984 2.019 1.00 98.38 93 LEU A C 1
ATOM 749 O O . LEU A 1 93 ? -5.713 2.005 2.879 1.00 98.38 93 LEU A O 1
ATOM 753 N N . LEU A 1 94 ? -3.678 1.349 2.227 1.00 98.38 94 LEU A N 1
ATOM 754 C CA . LEU A 1 94 ? -3.359 0.703 3.502 1.00 98.38 94 LEU A CA 1
ATOM 755 C C . LEU A 1 94 ? -3.194 1.714 4.641 1.00 98.38 94 LEU A C 1
ATOM 757 O O . LEU A 1 94 ? -3.622 1.425 5.757 1.00 98.38 94 LEU A O 1
ATOM 761 N N . ARG A 1 95 ? -2.621 2.893 4.374 1.00 98.44 95 ARG A N 1
ATOM 762 C CA . ARG A 1 95 ? -2.526 3.977 5.364 1.00 98.44 95 ARG A CA 1
ATOM 763 C C . ARG A 1 95 ? -3.905 4.487 5.762 1.00 98.44 95 ARG A C 1
ATOM 765 O O . ARG A 1 95 ? -4.201 4.499 6.950 1.00 98.44 95 ARG A O 1
ATOM 772 N N . GLU A 1 96 ? -4.765 4.779 4.790 1.00 98.19 96 GLU A N 1
ATOM 773 C CA . GLU A 1 96 ? -6.151 5.205 5.041 1.00 98.19 96 GLU A CA 1
ATOM 774 C C . GLU A 1 96 ? -6.919 4.168 5.877 1.00 98.19 96 GLU A C 1
ATOM 776 O O . GLU A 1 96 ? -7.581 4.504 6.859 1.00 98.19 96 GLU A O 1
ATOM 781 N N . LYS A 1 97 ? -6.781 2.874 5.549 1.00 98.38 97 LYS A N 1
ATOM 782 C CA . LYS A 1 97 ? -7.377 1.791 6.348 1.00 98.38 97 LYS A CA 1
ATOM 783 C C . LYS A 1 97 ? -6.800 1.722 7.759 1.00 98.38 97 LYS A C 1
ATOM 785 O O . LYS A 1 97 ? -7.551 1.509 8.706 1.00 98.38 97 LYS A O 1
ATOM 790 N N . SER A 1 98 ? -5.488 1.887 7.915 1.00 98.06 98 SER A N 1
ATOM 791 C CA . SER A 1 98 ? -4.836 1.884 9.227 1.00 98.06 98 SER A CA 1
ATOM 792 C C . SER A 1 98 ? -5.314 3.047 10.095 1.00 98.06 98 SER A C 1
ATOM 794 O O . SER A 1 98 ? -5.569 2.850 11.280 1.00 98.06 98 SER A O 1
ATOM 796 N N . GLU A 1 99 ? -5.465 4.238 9.517 1.00 98.12 99 GLU A N 1
ATOM 797 C CA . GLU A 1 99 ? -6.015 5.412 10.201 1.00 98.12 99 GLU A CA 1
ATOM 798 C C . GLU A 1 99 ? -7.468 5.168 10.615 1.00 98.12 99 GLU A C 1
ATOM 800 O O . GLU A 1 99 ? -7.826 5.379 11.775 1.00 98.12 99 GLU A O 1
ATOM 805 N N . HIS A 1 100 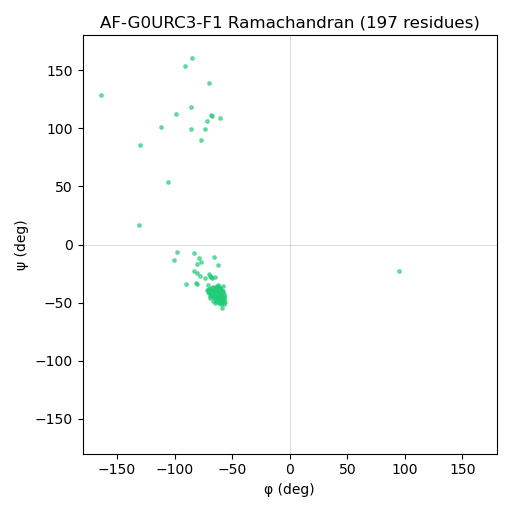? -8.292 4.621 9.715 1.00 98.19 100 HIS A N 1
ATOM 806 C CA . HIS A 1 100 ? -9.672 4.269 10.038 1.00 98.19 100 HIS A CA 1
ATOM 807 C C . HIS A 1 100 ? -9.757 3.239 11.174 1.00 98.19 100 HIS A C 1
ATOM 809 O O . HIS A 1 100 ? -10.538 3.423 12.114 1.00 98.19 100 HIS A O 1
ATOM 815 N N . HIS A 1 101 ? -8.956 2.174 11.125 1.00 97.69 101 HIS A N 1
ATOM 816 C CA . HIS A 1 101 ? -8.907 1.188 12.203 1.00 97.69 101 HIS A CA 1
ATOM 817 C C . HIS A 1 101 ? -8.398 1.797 13.514 1.00 97.69 101 HIS A C 1
ATOM 819 O O . HIS A 1 101 ? -8.928 1.456 14.570 1.00 97.69 101 HIS A O 1
ATOM 825 N N . GLY A 1 102 ? -7.441 2.727 13.457 1.00 98.31 102 GLY A N 1
ATOM 826 C CA . GLY A 1 102 ? -6.987 3.498 14.615 1.00 98.31 102 GLY A CA 1
ATOM 827 C C . GLY A 1 102 ? -8.135 4.254 15.286 1.00 98.31 102 GLY A C 1
ATOM 828 O O . GLY A 1 102 ? -8.379 4.061 16.476 1.00 98.31 102 GLY A O 1
ATOM 829 N N . MET A 1 103 ? -8.914 5.014 14.509 1.00 97.94 103 MET A N 1
ATOM 830 C CA . MET A 1 103 ? -10.091 5.732 15.020 1.00 97.94 103 MET A CA 1
ATOM 831 C C . MET A 1 103 ? -11.134 4.782 15.626 1.00 97.94 103 MET A C 1
ATOM 833 O O . MET A 1 103 ? -11.634 5.026 16.723 1.00 97.94 103 MET A O 1
ATOM 837 N N . ALA A 1 104 ? -11.422 3.658 14.962 1.00 98.19 104 ALA A N 1
ATOM 838 C CA . ALA A 1 104 ? -12.383 2.672 15.459 1.00 98.19 104 ALA A CA 1
ATOM 839 C C . ALA A 1 104 ? -11.938 2.032 16.789 1.00 98.19 104 ALA A C 1
ATOM 841 O O . ALA A 1 104 ? -12.763 1.778 17.670 1.00 98.19 104 ALA A O 1
ATOM 842 N N . ILE A 1 105 ? -10.634 1.789 16.963 1.00 98.06 105 ILE A N 1
ATOM 843 C CA . ILE A 1 105 ? -10.071 1.286 18.222 1.00 98.06 105 ILE A CA 1
ATOM 844 C C . ILE A 1 105 ? -10.221 2.331 19.330 1.00 98.06 105 ILE A C 1
ATOM 846 O O . ILE A 1 105 ? -10.641 1.981 20.433 1.00 98.06 105 ILE A O 1
ATOM 850 N N . GLU A 1 106 ? -9.924 3.601 19.058 1.00 98.25 106 GLU A N 1
ATOM 851 C CA . GLU A 1 106 ? -10.094 4.676 20.042 1.00 98.25 106 GLU A CA 1
ATOM 852 C C . GLU A 1 106 ? -11.555 4.832 20.483 1.00 98.25 106 GLU A C 1
ATOM 854 O O . GLU A 1 106 ? -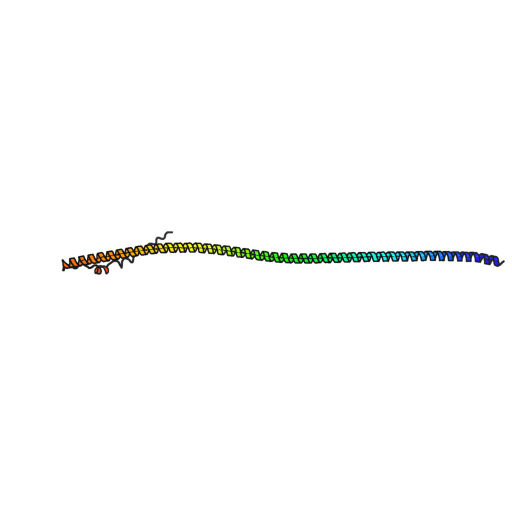11.842 4.989 21.673 1.00 98.25 106 GLU A O 1
ATOM 859 N N . GLU A 1 107 ? -12.501 4.759 19.546 1.00 98.38 107 GLU A N 1
ATOM 860 C CA . GLU A 1 107 ? -13.934 4.771 19.851 1.00 98.38 107 GLU A CA 1
ATOM 861 C C . GLU A 1 107 ? -14.342 3.567 20.705 1.00 98.38 107 GLU A C 1
ATOM 863 O O . GLU A 1 107 ? -15.013 3.731 21.731 1.00 98.38 107 GLU A O 1
ATOM 868 N N . ALA A 1 108 ? -13.880 2.366 20.348 1.00 98.06 108 ALA A N 1
ATOM 869 C CA . ALA A 1 108 ? -14.135 1.155 21.120 1.00 98.06 108 ALA A CA 1
ATOM 870 C C . ALA A 1 108 ? -13.543 1.235 22.539 1.00 98.06 108 ALA A C 1
ATOM 872 O O . ALA A 1 108 ? -14.179 0.793 23.498 1.00 98.06 108 ALA A O 1
ATOM 873 N N . GLN A 1 109 ? -12.363 1.838 22.705 1.00 98.31 109 GLN A N 1
ATOM 874 C CA . GLN A 1 109 ? -11.747 2.070 24.014 1.00 98.31 109 GLN A CA 1
ATOM 875 C C . GLN A 1 109 ? -12.554 3.061 24.860 1.00 98.31 109 GLN A C 1
ATOM 877 O O . GLN A 1 109 ? -12.788 2.806 26.045 1.00 98.31 109 GLN A O 1
ATOM 882 N N . LYS A 1 110 ? -13.035 4.160 24.262 1.00 98.25 110 LYS A N 1
ATOM 883 C CA . LYS A 1 110 ? -13.920 5.124 24.941 1.00 98.25 110 LYS A CA 1
ATOM 884 C C . LYS A 1 110 ? -15.213 4.452 25.403 1.00 98.25 110 LYS A C 1
ATOM 886 O O . LYS A 1 110 ? -15.640 4.655 26.540 1.00 98.25 110 LYS A O 1
ATOM 891 N N . GLU A 1 111 ? -15.816 3.623 24.558 1.00 98.31 111 GLU A N 1
ATOM 892 C CA . GLU A 1 111 ? -17.029 2.878 24.900 1.00 98.31 111 GLU A CA 1
ATOM 893 C C . GLU A 1 111 ? -16.776 1.823 25.988 1.00 98.31 111 GLU A C 1
ATOM 895 O O . GLU A 1 111 ? -17.560 1.693 26.931 1.00 98.31 111 GLU A O 1
ATOM 900 N N . LEU A 1 112 ? -15.644 1.116 25.937 1.00 98.38 112 LEU A N 1
ATOM 901 C CA . LEU A 1 112 ? -15.250 0.178 26.988 1.00 98.38 112 LEU A CA 1
ATOM 902 C C . LEU A 1 112 ? -15.093 0.885 28.342 1.00 98.38 112 LEU A C 1
ATOM 904 O O . LEU A 1 112 ? -15.611 0.395 29.348 1.00 98.38 112 LEU A O 1
ATOM 908 N N . ALA A 1 113 ? -14.439 2.048 28.369 1.00 98.19 113 ALA A N 1
ATOM 909 C CA . ALA A 1 113 ? -14.285 2.849 29.581 1.00 98.19 113 ALA A CA 1
ATOM 910 C C . ALA A 1 113 ? -15.646 3.297 30.145 1.00 98.19 113 ALA A C 1
ATOM 912 O O . ALA A 1 113 ? -15.891 3.176 31.349 1.00 98.19 113 ALA A O 1
ATOM 913 N N . ARG A 1 114 ? -16.576 3.731 29.279 1.00 98.12 114 ARG A N 1
ATOM 914 C CA . ARG A 1 114 ? -17.959 4.060 29.675 1.00 98.12 114 ARG A CA 1
ATOM 915 C C . ARG A 1 114 ? -18.671 2.859 30.294 1.00 98.12 114 ARG A C 1
ATOM 917 O O . ARG A 1 114 ? -19.264 2.988 31.365 1.00 98.12 114 ARG A O 1
ATOM 924 N N . ARG A 1 115 ? -18.571 1.679 29.675 1.00 97.75 115 ARG A N 1
ATOM 925 C CA . ARG A 1 115 ? -19.174 0.439 30.195 1.00 97.75 115 ARG A CA 1
ATOM 926 C C . ARG A 1 115 ? -18.584 0.023 31.536 1.00 97.75 115 ARG A C 1
ATOM 928 O O . ARG A 1 115 ? -19.330 -0.405 32.411 1.00 97.75 115 ARG A O 1
ATOM 935 N N . GLN A 1 116 ? -17.274 0.159 31.726 1.00 98.19 116 GLN A N 1
ATOM 936 C CA . GLN A 1 116 ? -16.629 -0.128 33.010 1.00 98.19 116 GLN A CA 1
ATOM 937 C C . GLN A 1 116 ? -17.101 0.826 34.112 1.00 98.19 116 GLN A C 1
ATOM 939 O O . GLN A 1 116 ? -17.417 0.376 35.213 1.00 98.19 116 GLN A O 1
ATOM 944 N N . ALA A 1 117 ? -17.209 2.124 33.817 1.00 98.00 117 ALA A N 1
ATOM 945 C CA . ALA A 1 117 ? -17.751 3.099 34.760 1.00 98.00 117 ALA A CA 1
ATOM 946 C C . ALA A 1 117 ? -19.214 2.790 35.121 1.00 98.00 117 ALA A C 1
ATOM 948 O O . ALA A 1 117 ? -19.591 2.863 36.290 1.00 98.00 117 ALA A O 1
ATOM 949 N N . LEU A 1 118 ? -20.031 2.397 34.138 1.00 98.06 118 LEU A N 1
ATOM 950 C CA . LEU A 1 118 ? -21.419 2.006 34.374 1.00 98.06 118 LEU A CA 1
ATOM 951 C C . LEU A 1 118 ? -21.520 0.734 35.226 1.00 98.06 118 LEU A C 1
ATOM 953 O O . LEU A 1 118 ? -22.325 0.694 36.150 1.00 98.06 118 LEU A O 1
ATOM 957 N N . ARG A 1 119 ? -20.681 -0.277 34.967 1.00 98.25 119 ARG A N 1
ATOM 958 C CA . ARG A 1 119 ? -20.627 -1.504 35.781 1.00 98.25 119 ARG A CA 1
ATOM 959 C C . ARG A 1 119 ? -20.348 -1.197 37.250 1.00 98.25 119 ARG A C 1
ATOM 961 O O . ARG A 1 119 ? -21.091 -1.673 38.097 1.00 98.25 119 ARG A O 1
ATOM 968 N N . LYS A 1 120 ? -19.372 -0.329 37.539 1.00 98.19 120 LYS A N 1
ATOM 969 C CA . LYS A 1 120 ? -19.094 0.117 38.916 1.00 98.19 120 LYS A CA 1
ATOM 970 C C . LYS A 1 120 ? -20.315 0.773 39.565 1.00 98.19 120 LYS A C 1
ATOM 972 O O . LYS A 1 120 ? -20.685 0.405 40.670 1.00 98.19 120 LYS A O 1
ATOM 977 N N . LYS A 1 121 ? -21.002 1.674 38.850 1.00 98.12 121 LYS A N 1
ATOM 978 C CA . LYS A 1 121 ? -22.239 2.303 39.354 1.00 98.12 121 LYS A CA 1
ATOM 979 C C . LYS A 1 121 ? -23.334 1.280 39.664 1.00 98.12 121 LYS A C 1
ATOM 981 O O . LYS A 1 121 ? -24.043 1.438 40.651 1.00 98.12 121 LYS A O 1
ATOM 986 N N . VAL A 1 122 ? -23.483 0.249 38.831 1.00 98.19 122 VAL A N 1
ATOM 987 C CA . VAL A 1 122 ? -24.453 -0.832 39.067 1.00 98.19 122 VAL A CA 1
ATOM 988 C C . VAL A 1 122 ? -24.070 -1.646 40.302 1.00 98.19 122 VAL A C 1
ATOM 990 O O . VAL A 1 122 ? -24.933 -1.911 41.134 1.00 98.19 122 VAL A O 1
ATOM 993 N N . GLU A 1 123 ? -22.794 -2.001 40.456 1.00 98.25 123 GLU A N 1
ATOM 994 C CA . GLU A 1 123 ? -22.294 -2.708 41.642 1.00 98.25 123 GLU A CA 1
ATOM 995 C C . GLU A 1 123 ? -22.520 -1.896 42.928 1.00 98.25 123 GLU A C 1
ATOM 997 O O . GLU A 1 123 ? -22.976 -2.439 43.935 1.00 98.25 123 GLU A O 1
ATOM 1002 N N . ASP A 1 124 ? -22.262 -0.587 42.898 1.00 98.06 124 ASP A N 1
ATOM 1003 C CA . ASP A 1 124 ? -22.487 0.301 44.042 1.00 98.06 124 ASP A CA 1
ATOM 1004 C C . ASP A 1 124 ? -23.981 0.439 44.370 1.00 98.06 124 ASP A C 1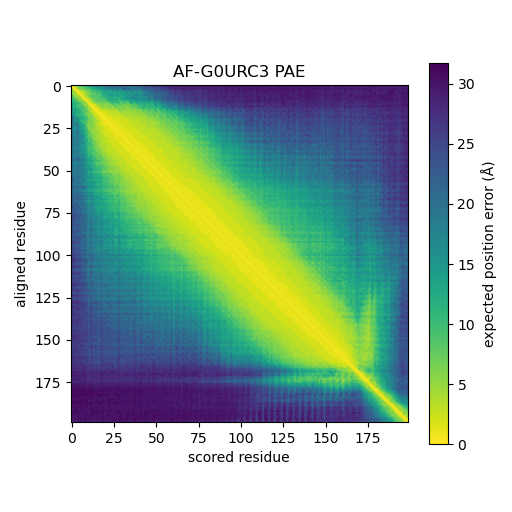
ATOM 1006 O O . ASP A 1 124 ? -24.372 0.338 45.535 1.00 98.06 124 ASP A O 1
ATOM 1010 N N . ALA A 1 125 ? -24.838 0.578 43.353 1.00 97.62 125 ALA A N 1
ATOM 1011 C CA . ALA A 1 125 ? -26.288 0.610 43.534 1.00 97.62 125 ALA A CA 1
ATOM 1012 C C . ALA A 1 125 ? -26.829 -0.709 44.115 1.00 97.62 125 ALA A C 1
ATOM 1014 O O . ALA A 1 125 ? -27.708 -0.688 44.975 1.00 97.62 125 ALA A O 1
ATOM 1015 N N . GLN A 1 126 ? -26.283 -1.858 43.704 1.00 98.25 126 GLN A N 1
ATOM 1016 C CA . GLN A 1 126 ? -26.639 -3.164 44.269 1.00 98.25 126 GLN A CA 1
ATOM 1017 C C . GLN A 1 126 ? -26.251 -3.278 45.748 1.00 98.25 126 GLN A C 1
ATOM 1019 O O . GLN A 1 126 ? -27.045 -3.772 46.554 1.00 98.25 126 GLN A O 1
ATOM 1024 N N . LYS A 1 127 ? -25.064 -2.792 46.131 1.00 98.00 127 LYS A N 1
ATOM 1025 C CA . LYS A 1 127 ? -24.646 -2.745 47.542 1.00 98.00 127 LYS A CA 1
ATOM 1026 C C . LYS A 1 127 ? -25.566 -1.843 48.361 1.00 98.00 127 LYS A C 1
ATOM 1028 O O . LYS A 1 127 ? -26.048 -2.273 49.406 1.00 98.00 127 LYS A O 1
ATOM 1033 N N . ALA A 1 128 ? -25.863 -0.641 47.865 1.00 97.62 128 ALA A N 1
ATOM 1034 C CA . ALA A 1 128 ? -26.766 0.296 48.530 1.00 97.62 128 ALA A CA 1
ATOM 1035 C C . ALA A 1 128 ? -28.177 -0.292 48.700 1.00 97.62 128 ALA A C 1
ATOM 1037 O O . ALA A 1 128 ? -28.750 -0.225 49.784 1.00 97.62 128 ALA A O 1
ATOM 1038 N N . LEU A 1 129 ? -28.714 -0.945 47.663 1.00 98.06 129 LEU A N 1
ATOM 1039 C CA . LEU A 1 129 ? -30.002 -1.636 47.732 1.00 98.06 129 LEU A CA 1
ATOM 1040 C C . LEU A 1 129 ? -29.998 -2.747 48.789 1.00 98.06 129 LEU A C 1
ATOM 1042 O O . LEU A 1 129 ? -30.979 -2.918 49.506 1.00 98.06 129 LEU A O 1
ATOM 1046 N N . THR A 1 130 ? -28.901 -3.496 48.895 1.00 97.62 130 THR A N 1
ATOM 1047 C CA . THR A 1 130 ? -28.763 -4.570 49.889 1.00 97.62 130 THR A CA 1
ATOM 1048 C C . THR A 1 130 ? -28.766 -4.012 51.314 1.00 97.62 130 THR A C 1
ATOM 1050 O O . THR A 1 130 ? -29.455 -4.549 52.174 1.00 97.62 130 THR A O 1
ATOM 1053 N N . GLN A 1 131 ? -28.073 -2.895 51.552 1.00 97.94 131 GLN A N 1
ATOM 1054 C CA . GLN A 1 131 ? -28.093 -2.195 52.843 1.00 97.94 131 GLN A CA 1
ATOM 1055 C C . GLN A 1 131 ? -29.488 -1.651 53.179 1.00 97.94 131 GLN A C 1
ATOM 1057 O O . GLN A 1 131 ? -29.965 -1.816 54.297 1.00 97.94 131 GLN A O 1
ATOM 1062 N N . LEU A 1 132 ? -30.172 -1.043 52.206 1.00 97.88 132 LEU A N 1
ATOM 1063 C CA . LEU A 1 132 ? -31.542 -0.550 52.374 1.00 97.88 132 LEU A CA 1
ATOM 1064 C C . LEU A 1 132 ? -32.520 -1.672 52.732 1.00 97.88 132 LEU A C 1
ATOM 1066 O O . LEU A 1 132 ? -33.348 -1.479 53.616 1.00 97.88 132 LEU A O 1
ATOM 1070 N N . LYS A 1 133 ? -32.404 -2.844 52.097 1.00 98.06 133 LYS A N 1
ATOM 1071 C CA . LYS A 1 133 ? -33.217 -4.018 52.447 1.00 98.06 133 LYS A CA 1
ATOM 1072 C C . LYS A 1 133 ? -33.020 -4.433 53.903 1.00 98.06 133 LYS A C 1
ATOM 1074 O O . LYS A 1 133 ? -34.010 -4.592 54.601 1.00 98.06 133 LYS A O 1
ATOM 1079 N N . GLN A 1 134 ? -31.774 -4.511 54.373 1.00 97.50 134 GLN A N 1
ATOM 1080 C CA . GLN A 1 134 ? -31.479 -4.829 55.777 1.00 97.50 134 GLN A CA 1
ATOM 1081 C C . GLN A 1 134 ? -32.103 -3.807 56.737 1.00 97.50 134 GLN A C 1
ATOM 1083 O O . GLN A 1 134 ? -32.710 -4.181 57.732 1.00 97.50 134 GLN A O 1
ATOM 1088 N N . VAL A 1 135 ? -32.023 -2.511 56.414 1.00 97.94 135 VAL A N 1
ATOM 1089 C CA . VAL A 1 135 ? -32.646 -1.456 57.231 1.00 97.94 135 VAL A CA 1
ATOM 1090 C C . VAL A 1 135 ? -34.170 -1.590 57.274 1.00 97.94 135 VAL A C 1
ATOM 1092 O O . VAL A 1 135 ? -34.771 -1.314 58.312 1.00 97.94 135 VAL A O 1
ATOM 1095 N N . VAL A 1 136 ? -34.806 -1.975 56.165 1.00 97.56 136 VAL A N 1
ATOM 1096 C CA . VAL A 1 136 ? -36.254 -2.225 56.122 1.00 97.56 136 VAL A CA 1
ATOM 1097 C C . VAL A 1 136 ? -36.607 -3.447 56.966 1.00 97.56 136 VAL A C 1
ATOM 1099 O O . VAL A 1 136 ? -37.454 -3.325 57.839 1.00 97.56 136 VAL A O 1
ATOM 1102 N N . GLU A 1 137 ? -35.897 -4.564 56.807 1.00 97.56 137 GLU A N 1
ATOM 1103 C CA . GLU A 1 137 ? -36.102 -5.781 57.609 1.00 97.56 137 GLU A CA 1
ATOM 1104 C C . GLU A 1 137 ? -35.947 -5.510 59.120 1.00 97.56 137 GLU A C 1
ATOM 1106 O O . GLU A 1 137 ? -36.777 -5.940 59.923 1.00 97.56 137 GLU A O 1
ATOM 1111 N N . ASP A 1 138 ? -34.942 -4.722 59.520 1.00 97.44 138 ASP A N 1
ATOM 1112 C CA . ASP A 1 138 ? -34.743 -4.305 60.914 1.00 97.44 138 ASP A CA 1
ATOM 1113 C C . ASP A 1 138 ? -35.892 -3.429 61.436 1.00 97.44 138 ASP A C 1
ATOM 1115 O O . ASP A 1 138 ? -36.271 -3.513 62.610 1.00 97.44 138 ASP A O 1
ATOM 1119 N N . ARG A 1 139 ? -36.431 -2.541 60.592 1.00 96.12 139 ARG A N 1
ATOM 1120 C CA . ARG A 1 139 ? -37.579 -1.692 60.943 1.00 96.12 139 ARG A CA 1
ATOM 1121 C C . ARG A 1 139 ? -38.856 -2.512 61.054 1.00 96.12 139 ARG A C 1
ATOM 1123 O O . ARG A 1 139 ? -39.586 -2.312 62.020 1.00 96.12 139 ARG A O 1
ATOM 1130 N N . ASP A 1 140 ? -39.076 -3.453 60.146 1.00 96.75 140 ASP A N 1
ATOM 1131 C CA . ASP A 1 140 ? -40.220 -4.363 60.172 1.00 96.75 140 ASP A CA 1
ATOM 1132 C C . ASP A 1 140 ? -40.192 -5.223 61.442 1.00 96.75 140 ASP A C 1
ATOM 1134 O O . ASP A 1 140 ? -41.191 -5.323 62.153 1.00 96.75 140 ASP A O 1
ATOM 1138 N N . ALA A 1 141 ? -39.023 -5.747 61.827 1.00 96.69 141 ALA A N 1
ATOM 1139 C CA . ALA A 1 141 ? -38.867 -6.482 63.082 1.00 96.69 141 ALA A CA 1
ATOM 1140 C C . ALA A 1 141 ? -39.201 -5.623 64.319 1.00 96.69 141 ALA A C 1
ATOM 1142 O O . ALA A 1 141 ? -39.829 -6.101 65.268 1.00 96.69 141 ALA A O 1
ATOM 1143 N N . ARG A 1 142 ? -38.810 -4.340 64.320 1.00 96.31 142 ARG A N 1
ATOM 1144 C CA . ARG A 1 142 ? -39.163 -3.394 65.396 1.00 96.31 142 ARG A CA 1
ATOM 1145 C C . ARG A 1 142 ? -40.655 -3.079 65.416 1.00 96.31 142 ARG A C 1
ATOM 1147 O O . ARG A 1 142 ? -41.215 -2.990 66.505 1.00 96.31 142 ARG A O 1
ATOM 1154 N N . MET A 1 143 ? -41.280 -2.921 64.250 1.00 96.38 143 MET A N 1
ATOM 1155 C CA . MET A 1 143 ? -42.723 -2.704 64.127 1.00 96.38 143 MET A CA 1
ATOM 1156 C C . MET A 1 143 ? -43.498 -3.875 64.726 1.00 96.38 143 MET A C 1
ATOM 1158 O O . MET A 1 143 ? -44.296 -3.656 65.630 1.00 96.38 143 MET A O 1
ATOM 1162 N N . VAL A 1 144 ? -43.161 -5.112 64.354 1.00 96.25 144 VAL A N 1
ATOM 1163 C CA . VAL A 1 144 ? -43.786 -6.320 64.920 1.00 96.25 144 VAL A CA 1
ATOM 1164 C C . VAL A 1 144 ? -43.607 -6.395 66.442 1.00 96.25 144 VAL A C 1
ATOM 1166 O O . VAL A 1 144 ? -44.530 -6.756 67.172 1.00 96.25 144 VAL A O 1
ATOM 1169 N N . ALA A 1 145 ? -42.431 -6.028 66.964 1.00 96.06 145 ALA A N 1
ATOM 1170 C CA . ALA A 1 145 ? -42.198 -6.003 68.410 1.00 96.06 145 ALA A CA 1
ATOM 1171 C C . ALA A 1 145 ? -43.043 -4.937 69.135 1.00 96.06 145 ALA A C 1
ATOM 1173 O O . ALA A 1 145 ? -43.506 -5.175 70.255 1.00 96.06 145 ALA A O 1
ATOM 1174 N N . LEU A 1 146 ? -43.239 -3.768 68.515 1.00 95.31 146 LEU A N 1
ATOM 1175 C CA . LEU A 1 146 ? -44.104 -2.709 69.035 1.00 95.31 146 LEU A CA 1
ATOM 1176 C C . LEU A 1 146 ? -45.579 -3.110 68.974 1.00 95.31 146 LEU A C 1
ATOM 1178 O O . LEU A 1 146 ? -46.269 -2.935 69.973 1.00 95.31 146 LEU A O 1
ATOM 1182 N N . GLU A 1 147 ? -46.036 -3.695 67.867 1.00 94.69 147 GLU A N 1
ATOM 1183 C CA . GLU A 1 147 ? -47.395 -4.230 67.707 1.00 94.69 147 GLU A CA 1
ATOM 1184 C C . GLU A 1 147 ? -47.704 -5.263 68.794 1.00 94.69 147 GLU A C 1
ATOM 1186 O O . GLU A 1 147 ? -48.668 -5.107 69.540 1.00 94.69 147 GLU A O 1
ATOM 1191 N N . LEU A 1 148 ? -46.809 -6.234 69.005 1.00 95.31 148 LEU A N 1
ATOM 1192 C CA . LEU A 1 148 ? -46.969 -7.239 70.058 1.00 95.31 148 LEU A CA 1
ATOM 1193 C C . LEU A 1 148 ? -47.030 -6.619 71.462 1.00 95.31 148 LEU A C 1
ATOM 1195 O O . LEU A 1 148 ? -47.753 -7.105 72.334 1.00 95.31 148 LEU A O 1
ATOM 1199 N N . ARG A 1 149 ? -46.246 -5.566 71.720 1.00 94.88 149 ARG A N 1
ATOM 1200 C CA . ARG A 1 149 ? -46.285 -4.849 73.001 1.00 94.88 149 ARG A CA 1
ATOM 1201 C C . ARG A 1 149 ? -47.600 -4.092 73.169 1.00 94.88 149 ARG A C 1
ATOM 1203 O O . ARG A 1 149 ? -48.167 -4.139 74.256 1.00 94.88 149 ARG A O 1
ATOM 1210 N N . VAL A 1 150 ? -48.075 -3.421 72.122 1.00 93.44 150 VAL A N 1
ATOM 1211 C CA . VAL A 1 150 ? -49.368 -2.727 72.121 1.00 93.44 150 VAL A CA 1
ATOM 1212 C C . VAL A 1 150 ? -50.494 -3.717 72.401 1.00 93.44 150 VAL A C 1
ATOM 1214 O O . VAL A 1 150 ? -51.314 -3.444 73.269 1.00 93.44 150 VAL A O 1
ATOM 1217 N N . ASP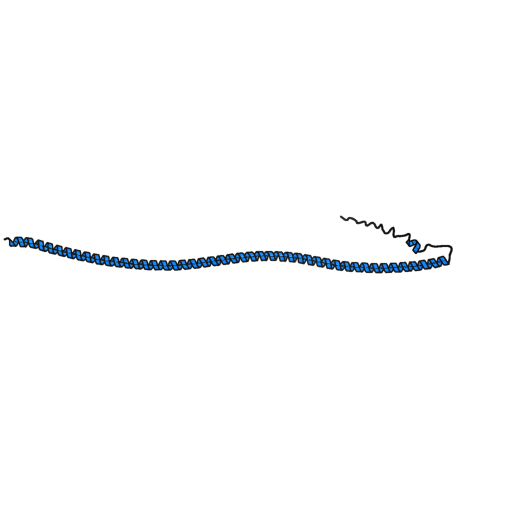 A 1 151 ? -50.500 -4.882 71.758 1.00 92.44 151 ASP A N 1
ATOM 1218 C CA . ASP A 1 151 ? -51.527 -5.903 71.986 1.00 92.44 151 ASP A CA 1
ATOM 1219 C C . ASP A 1 151 ? -51.509 -6.430 73.426 1.00 92.44 151 ASP A C 1
ATOM 1221 O O . ASP A 1 151 ? -52.559 -6.578 74.049 1.00 92.44 151 ASP A O 1
ATOM 1225 N N . ARG A 1 152 ? -50.325 -6.633 74.018 1.00 93.00 152 ARG A N 1
ATOM 1226 C CA . ARG A 1 152 ? -50.212 -6.995 75.442 1.00 93.00 152 ARG A CA 1
ATOM 1227 C C . ARG A 1 152 ? -50.794 -5.920 76.354 1.00 93.00 152 ARG A C 1
ATOM 1229 O O . ARG A 1 152 ? -51.620 -6.241 77.203 1.00 93.00 152 ARG A O 1
ATOM 1236 N N . GLU A 1 153 ? -50.406 -4.661 76.163 1.00 90.75 153 GLU A N 1
ATOM 1237 C CA . GLU A 1 153 ? -50.926 -3.542 76.960 1.00 90.75 153 GLU A CA 1
ATOM 1238 C C . GLU A 1 153 ? -52.444 -3.388 76.788 1.00 90.75 153 GLU A C 1
ATOM 1240 O O . GLU A 1 153 ? -53.143 -3.146 77.773 1.00 90.75 153 GLU A O 1
ATOM 1245 N N . LYS A 1 154 ? -52.974 -3.596 75.572 1.00 90.06 154 LYS A N 1
ATOM 1246 C CA . LYS A 1 154 ? -54.421 -3.624 75.308 1.00 90.06 154 LYS A CA 1
ATOM 1247 C C . LYS A 1 154 ? -55.109 -4.703 76.138 1.00 90.06 154 LYS A C 1
ATOM 1249 O O . LYS A 1 154 ? -55.989 -4.369 76.925 1.00 90.06 154 LYS A O 1
ATOM 1254 N N . THR A 1 155 ? -54.648 -5.954 76.055 1.00 90.81 155 THR A N 1
ATOM 1255 C CA . THR A 1 155 ? -55.244 -7.068 76.818 1.00 90.81 155 THR A CA 1
ATOM 1256 C C . THR A 1 155 ? -55.155 -6.868 78.333 1.00 90.81 155 THR A C 1
ATOM 1258 O O . THR A 1 155 ? -56.088 -7.198 79.064 1.00 90.81 155 THR A O 1
ATOM 1261 N N . GLU A 1 156 ? -54.052 -6.310 78.842 1.00 90.44 156 GLU A N 1
ATOM 1262 C CA . GLU A 1 156 ? -53.914 -6.031 80.272 1.00 90.44 156 GLU A CA 1
ATOM 1263 C C . GLU A 1 156 ? -54.845 -4.898 80.716 1.00 90.44 156 GLU A C 1
ATOM 1265 O O . GLU A 1 156 ? -55.458 -4.972 81.782 1.00 90.44 156 GLU A O 1
ATOM 1270 N N . THR A 1 157 ? -54.992 -3.866 79.889 1.00 88.88 157 THR A N 1
ATOM 1271 C CA . THR A 1 157 ? -55.886 -2.738 80.160 1.00 88.88 157 THR A CA 1
ATOM 1272 C C . THR A 1 157 ? -57.354 -3.159 80.098 1.00 88.88 157 THR A C 1
ATOM 1274 O O . THR A 1 157 ? -58.112 -2.793 80.992 1.00 88.88 157 THR A O 1
ATOM 1277 N N . GLU A 1 158 ? -57.745 -3.988 79.128 1.00 87.25 158 GLU A N 1
ATOM 1278 C CA . GLU A 1 158 ? -59.074 -4.614 79.059 1.00 87.25 158 GLU A CA 1
ATOM 1279 C C . GLU A 1 158 ? -59.355 -5.468 80.296 1.00 87.25 158 GLU A C 1
ATOM 1281 O O . GLU A 1 158 ? -60.392 -5.311 80.932 1.00 87.25 158 GLU A O 1
ATOM 1286 N N . ARG A 1 159 ? -58.395 -6.290 80.733 1.00 88.25 159 ARG A N 1
ATOM 1287 C CA . ARG A 1 159 ? -58.537 -7.078 81.964 1.00 88.25 159 ARG A CA 1
ATOM 1288 C C . ARG A 1 159 ? -58.739 -6.199 83.201 1.00 88.25 159 ARG A C 1
ATOM 1290 O O . ARG A 1 159 ? -59.554 -6.526 84.062 1.00 88.25 159 ARG A O 1
ATOM 1297 N N . ARG A 1 160 ? -57.987 -5.098 83.329 1.00 85.69 160 ARG A N 1
ATOM 1298 C CA . ARG A 1 160 ? -58.174 -4.127 84.426 1.00 85.69 160 ARG A CA 1
ATOM 1299 C C . ARG A 1 160 ? -59.550 -3.465 84.339 1.00 85.69 160 ARG A C 1
ATOM 1301 O O . ARG A 1 160 ? -60.188 -3.263 85.367 1.00 85.69 160 ARG A O 1
ATOM 1308 N N . HIS A 1 161 ? -60.007 -3.155 83.129 1.00 85.31 161 HIS A N 1
ATOM 1309 C CA . HIS A 1 161 ? -61.327 -2.590 82.880 1.00 85.31 161 HIS A CA 1
ATOM 1310 C C . HIS A 1 161 ? -62.445 -3.540 83.331 1.00 85.31 161 HIS A C 1
ATOM 1312 O O . HIS A 1 161 ? -63.294 -3.137 84.119 1.00 85.31 161 HIS A O 1
ATOM 1318 N N . GLU A 1 162 ? -62.386 -4.815 82.937 1.00 84.94 162 GLU A N 1
ATOM 1319 C CA . GLU A 1 162 ? -63.335 -5.854 83.367 1.00 84.94 162 GLU A CA 1
ATOM 1320 C C . GLU A 1 162 ? -63.374 -6.016 84.897 1.00 84.94 162 GLU A C 1
ATOM 1322 O O . GLU A 1 162 ? -64.441 -6.182 85.489 1.00 84.94 162 GLU A O 1
ATOM 1327 N N . GLN A 1 163 ? -62.215 -5.946 85.564 1.00 85.44 163 GLN A N 1
ATOM 1328 C CA . GLN A 1 163 ? -62.137 -6.006 87.029 1.00 85.44 163 GLN A CA 1
ATOM 1329 C C . GLN A 1 163 ? -62.822 -4.810 87.698 1.00 85.44 163 GLN A C 1
ATOM 1331 O O . GLN A 1 163 ? -63.535 -4.996 88.684 1.00 85.44 163 GLN A O 1
ATOM 1336 N N . LEU A 1 164 ? -62.620 -3.601 87.167 1.00 82.75 164 LEU A N 1
ATOM 1337 C CA . LEU A 1 164 ? -63.237 -2.381 87.689 1.00 82.75 164 LEU A CA 1
ATOM 1338 C C . LEU A 1 164 ? -64.752 -2.361 87.459 1.00 82.75 164 LEU A C 1
ATOM 1340 O O . LEU A 1 164 ? -65.483 -2.061 88.399 1.00 82.75 164 LEU A O 1
ATOM 1344 N N . GLU A 1 165 ? -65.231 -2.755 86.273 1.00 82.00 165 GLU A N 1
ATOM 1345 C CA . GLU A 1 165 ? -66.672 -2.918 86.005 1.00 82.00 165 GLU A CA 1
ATOM 1346 C C . GLU A 1 165 ? -67.314 -3.921 86.984 1.00 82.00 165 GLU A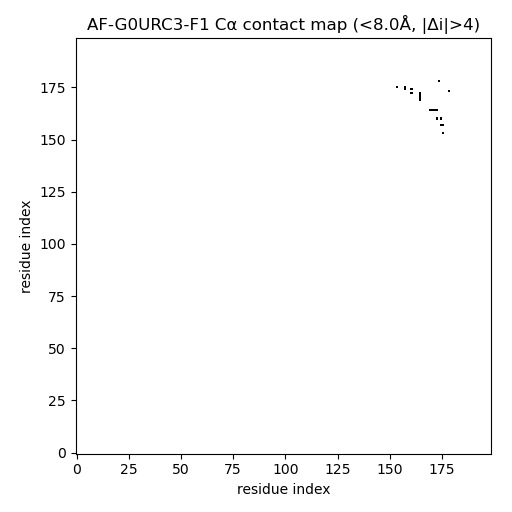 C 1
ATOM 1348 O O . GLU A 1 165 ? -68.445 -3.730 87.431 1.00 82.00 165 GLU A O 1
ATOM 1353 N N . GLY A 1 166 ? -66.580 -4.971 87.372 1.00 79.44 166 GLY A N 1
ATOM 1354 C CA . GLY A 1 166 ? -67.024 -5.935 88.380 1.00 79.44 166 GLY A CA 1
ATOM 1355 C C . GLY A 1 166 ? -67.091 -5.384 89.812 1.00 79.44 166 GLY A C 1
ATOM 1356 O O . GLY A 1 166 ? -67.877 -5.889 90.615 1.00 79.44 166 GLY A O 1
ATOM 1357 N N . TRP A 1 167 ? -66.284 -4.376 90.156 1.00 79.69 167 TRP A N 1
ATOM 1358 C CA . TRP A 1 167 ? -66.267 -3.750 91.488 1.00 79.69 167 TRP A CA 1
ATOM 1359 C C . TRP A 1 167 ? -67.235 -2.569 91.608 1.00 79.69 167 TRP A C 1
ATOM 1361 O O . TRP A 1 167 ? -67.835 -2.388 92.667 1.00 79.69 167 TRP A O 1
ATOM 1371 N N . GLU A 1 168 ? -67.436 -1.805 90.534 1.00 75.75 168 GLU A N 1
ATOM 1372 C CA . GLU A 1 168 ? -68.383 -0.687 90.468 1.00 75.75 168 GLU A CA 1
ATOM 1373 C C . GLU A 1 168 ? -69.289 -0.796 89.227 1.00 75.75 168 GLU A C 1
ATOM 1375 O O . GLU A 1 168 ? -69.046 -0.146 88.209 1.00 75.75 168 GLU A O 1
ATOM 1380 N N . PRO A 1 169 ? -70.411 -1.537 89.312 1.00 73.00 169 PRO A N 1
ATOM 1381 C CA . PRO A 1 169 ? -71.297 -1.789 88.167 1.00 73.00 169 PRO A CA 1
ATOM 1382 C C . PRO A 1 169 ? -72.013 -0.543 87.622 1.00 73.00 169 PRO A C 1
ATOM 1384 O O . PRO A 1 169 ? -72.682 -0.602 86.592 1.00 73.00 169 PRO A O 1
ATOM 1387 N N . HIS A 1 170 ? -71.953 0.573 88.349 1.00 69.31 170 HIS A N 1
ATOM 1388 C CA . HIS A 1 170 ? -72.647 1.817 88.019 1.00 69.31 170 HIS A CA 1
ATOM 1389 C C . HIS A 1 170 ? -71.753 2.837 87.297 1.00 69.31 170 HIS A C 1
ATOM 1391 O O . HIS A 1 170 ? -72.261 3.858 86.833 1.00 69.31 170 HIS A O 1
ATOM 1397 N N . CYS A 1 171 ? -70.453 2.558 87.166 1.00 62.75 171 CYS A N 1
ATOM 1398 C CA . CYS A 1 171 ? -69.486 3.395 86.464 1.00 62.75 171 CYS A CA 1
ATOM 1399 C C . CYS A 1 171 ? -69.021 2.671 85.191 1.00 62.75 171 CYS A C 1
ATOM 1401 O O . CYS A 1 171 ? -68.174 1.787 85.256 1.00 62.75 171 CYS A O 1
ATOM 1403 N N . SER A 1 172 ? -69.560 3.045 84.025 1.00 67.81 172 SER A N 1
ATOM 1404 C CA . SER A 1 172 ? -69.051 2.556 82.735 1.00 67.81 172 SER A CA 1
ATOM 1405 C C . SER A 1 172 ? -67.900 3.448 82.278 1.00 67.81 172 SER A C 1
ATOM 1407 O O . SER A 1 172 ? -68.069 4.656 82.094 1.00 67.81 172 SER A O 1
ATOM 1409 N N . LEU A 1 173 ? -66.717 2.857 82.132 1.00 67.44 173 LEU A N 1
ATOM 1410 C CA . LEU A 1 173 ? -65.555 3.513 81.542 1.00 67.44 173 LEU A CA 1
ATOM 1411 C C . LEU A 1 173 ? -65.540 3.234 80.021 1.00 67.44 173 LEU A C 1
ATOM 1413 O O . LEU A 1 173 ? -66.053 2.203 79.590 1.00 67.44 173 LEU A O 1
ATOM 1417 N N . PRO A 1 174 ? -64.947 4.104 79.186 1.00 71.44 174 PRO A N 1
ATOM 1418 C CA . PRO A 1 174 ? -64.782 3.827 77.758 1.00 71.44 174 PRO A CA 1
ATOM 1419 C C . PRO A 1 174 ? -63.748 2.716 77.518 1.00 71.44 174 PRO A C 1
ATOM 1421 O O . PRO A 1 174 ? -62.702 2.688 78.177 1.00 71.44 174 PRO A O 1
ATOM 1424 N N . ARG A 1 175 ? -64.025 1.807 76.573 1.00 71.38 175 ARG A N 1
ATOM 1425 C CA . ARG A 1 175 ? -63.109 0.718 76.197 1.00 71.38 175 ARG A CA 1
ATOM 1426 C C . ARG A 1 175 ? -62.097 1.198 75.162 1.00 71.38 175 ARG A C 1
ATOM 1428 O O . ARG A 1 175 ? -62.297 2.195 74.474 1.00 71.38 175 ARG A O 1
ATOM 1435 N N . ILE A 1 176 ? -60.987 0.477 75.030 1.00 66.56 176 ILE A N 1
ATOM 1436 C CA . ILE A 1 176 ? -59.902 0.857 74.110 1.00 66.56 176 ILE A CA 1
ATOM 1437 C C . ILE A 1 176 ? -60.379 0.865 72.646 1.00 66.56 176 ILE A C 1
ATOM 1439 O O . ILE A 1 176 ? -59.977 1.736 71.875 1.00 66.56 176 ILE A O 1
ATOM 1443 N N . GLU A 1 177 ? -61.286 -0.043 72.274 1.00 66.12 177 GLU A N 1
ATOM 1444 C CA . GLU A 1 177 ? -61.911 -0.072 70.943 1.00 66.12 177 GLU A CA 1
ATOM 1445 C C . GLU A 1 177 ? -62.782 1.168 70.659 1.00 66.12 177 GLU A C 1
ATOM 1447 O O . GLU A 1 177 ? -62.872 1.602 69.508 1.00 66.12 177 GLU A O 1
ATOM 1452 N N . ASP A 1 178 ? -63.354 1.797 71.694 1.00 59.50 178 ASP A N 1
ATOM 1453 C CA . ASP A 1 178 ? -64.191 2.997 71.557 1.00 59.50 178 ASP A CA 1
ATOM 1454 C C . ASP A 1 178 ? -63.356 4.248 71.231 1.00 59.50 178 ASP A C 1
ATOM 1456 O O . ASP A 1 178 ? -63.823 5.159 70.545 1.00 59.50 178 ASP A O 1
ATOM 1460 N N . VAL A 1 179 ? -62.094 4.281 71.676 1.00 57.00 179 VAL A N 1
ATOM 1461 C CA . VAL A 1 179 ? -61.155 5.392 71.435 1.00 57.00 179 VAL A CA 1
ATOM 1462 C C . VAL A 1 179 ? -60.574 5.347 70.016 1.00 57.00 179 VAL A C 1
ATOM 1464 O O . VAL A 1 179 ? -60.279 6.395 69.440 1.00 57.00 179 VAL A O 1
ATOM 1467 N N . GLY A 1 180 ? -60.487 4.161 69.402 1.00 51.16 180 GLY A N 1
ATOM 1468 C CA . GLY A 1 180 ? -60.007 3.986 68.024 1.00 51.16 180 GLY A CA 1
ATOM 1469 C C . GLY A 1 180 ? -60.859 4.690 66.959 1.00 51.16 180 GLY A C 1
ATOM 1470 O O . GLY A 1 180 ? -60.377 4.935 65.859 1.00 51.16 180 GLY A O 1
ATOM 1471 N N . ARG A 1 181 ? -62.104 5.075 67.277 1.00 49.56 181 ARG A N 1
ATOM 1472 C CA . ARG A 1 181 ? -62.961 5.880 66.387 1.00 49.56 181 ARG A CA 1
ATOM 1473 C C . ARG A 1 181 ? -62.710 7.392 66.462 1.00 49.56 181 ARG A C 1
ATOM 1475 O O . ARG A 1 181 ? -63.313 8.120 65.681 1.00 49.56 181 ARG A O 1
ATOM 1482 N N . LEU A 1 182 ? -61.878 7.875 67.390 1.00 53.50 182 LEU A N 1
ATOM 1483 C CA . LEU A 1 182 ? -61.748 9.308 67.695 1.00 53.50 182 LEU A CA 1
ATOM 1484 C C . LEU A 1 182 ? -60.303 9.844 67.737 1.00 53.50 182 LEU A C 1
ATOM 1486 O O . LEU A 1 182 ? -60.096 10.944 68.249 1.00 53.50 182 LEU A O 1
ATOM 1490 N N . GLY A 1 183 ? -59.286 9.158 67.195 1.00 53.22 183 GLY A N 1
ATOM 1491 C CA . GLY A 1 183 ? -57.931 9.721 67.264 1.00 53.22 183 GLY A CA 1
ATOM 1492 C C . GLY A 1 183 ? -56.856 9.137 66.350 1.00 53.22 183 GLY A C 1
ATOM 1493 O O . GLY A 1 183 ? -56.561 7.950 66.414 1.00 53.22 183 GLY A O 1
ATOM 1494 N N . LEU A 1 184 ? -56.194 10.067 65.645 1.00 54.53 184 LEU A N 1
ATOM 1495 C CA . LEU A 1 184 ? -54.892 10.033 64.946 1.00 54.53 184 LEU A CA 1
ATOM 1496 C C . LEU A 1 184 ? -54.853 9.721 63.442 1.00 54.53 184 LEU A C 1
ATOM 1498 O O . LEU A 1 184 ? -53.922 10.198 62.792 1.00 54.53 184 LEU A O 1
ATOM 1502 N N . ASP A 1 185 ? -55.854 9.064 62.854 1.00 52.06 185 ASP A N 1
ATOM 1503 C CA . ASP A 1 185 ? -55.878 8.875 61.389 1.00 52.06 185 ASP A CA 1
ATOM 1504 C C . ASP A 1 185 ? -56.100 10.198 60.624 1.00 52.06 185 ASP A C 1
ATOM 1506 O O . ASP A 1 185 ? -55.596 10.372 59.516 1.00 52.06 185 ASP A O 1
ATOM 1510 N N . GLU A 1 186 ? -56.784 11.175 61.232 1.00 51.62 186 GLU A N 1
ATOM 1511 C CA . GLU A 1 186 ? -57.063 12.480 60.606 1.00 51.62 186 GLU A CA 1
ATOM 1512 C C . GLU A 1 186 ? -55.910 13.495 60.739 1.00 51.62 186 GLU A C 1
ATOM 1514 O O . GLU A 1 186 ? -55.798 14.400 59.918 1.00 51.62 186 GLU A O 1
ATOM 1519 N N . THR A 1 187 ? -55.015 13.354 61.725 1.00 53.28 187 THR A N 1
ATOM 1520 C CA . THR A 1 187 ? -53.918 14.318 61.967 1.00 53.28 187 THR A CA 1
ATOM 1521 C C . THR A 1 187 ? -52.559 13.876 61.426 1.00 53.28 187 THR A C 1
ATOM 1523 O O . THR A 1 187 ? -51.654 14.700 61.307 1.00 53.28 187 THR A O 1
ATOM 1526 N N . ALA A 1 188 ? -52.391 12.605 61.047 1.00 51.75 188 ALA A N 1
ATOM 1527 C CA . ALA A 1 188 ? -51.148 12.109 60.451 1.00 51.75 188 ALA A CA 1
ATOM 1528 C C . ALA A 1 188 ? -50.985 12.466 58.954 1.00 51.75 188 ALA A C 1
ATOM 1530 O O . ALA A 1 188 ? -49.894 12.314 58.404 1.00 51.75 188 ALA A O 1
ATOM 1531 N N . GLY A 1 189 ? -52.043 12.962 58.296 1.00 49.88 189 GLY A N 1
ATOM 1532 C CA . GLY A 1 189 ? -52.032 13.356 56.881 1.00 49.88 189 GLY A CA 1
ATOM 1533 C C . GLY A 1 189 ? -51.361 14.703 56.577 1.00 49.88 189 GLY A C 1
ATOM 1534 O O . GLY A 1 189 ? -51.017 14.963 55.426 1.00 49.88 189 GLY A O 1
ATOM 1535 N N . GLU A 1 190 ? -51.124 15.550 57.582 1.00 50.81 190 GLU A N 1
ATOM 1536 C CA . GLU A 1 190 ? -50.572 16.901 57.400 1.00 50.81 190 GLU A CA 1
ATOM 1537 C C . GLU A 1 190 ? -49.100 16.993 57.841 1.00 50.81 190 GLU A C 1
ATOM 1539 O O . GLU A 1 190 ? -48.707 17.840 58.640 1.00 50.81 190 GLU A O 1
ATOM 1544 N N . SER A 1 191 ? -48.237 16.115 57.318 1.00 45.12 191 SER A N 1
ATOM 1545 C CA . SER A 1 191 ? -46.787 16.325 57.418 1.00 45.12 191 SER A CA 1
ATOM 1546 C C . SER A 1 191 ? -46.321 17.215 56.263 1.00 45.12 191 SER A C 1
ATOM 1548 O O . SER A 1 191 ? -46.149 16.770 55.128 1.00 45.12 191 SER A O 1
ATOM 1550 N N . ILE A 1 192 ? -46.150 18.505 56.553 1.00 56.00 192 ILE A N 1
ATOM 1551 C CA . ILE A 1 192 ? -45.600 19.499 55.626 1.00 56.00 192 ILE A CA 1
ATOM 1552 C C . ILE A 1 192 ? -44.119 19.178 55.381 1.00 56.00 192 ILE A C 1
ATOM 1554 O O . ILE A 1 192 ? -43.271 19.364 56.255 1.00 56.00 192 ILE A O 1
ATOM 1558 N N . VAL A 1 193 ? -43.794 18.730 54.168 1.00 50.09 193 VAL A N 1
ATOM 1559 C CA . VAL A 1 193 ? -42.412 18.638 53.686 1.00 50.09 193 VAL A CA 1
ATOM 1560 C C . VAL A 1 193 ? -41.916 20.056 53.382 1.00 50.09 193 VAL A C 1
ATOM 1562 O O . VAL A 1 193 ? -42.196 20.608 52.321 1.00 50.09 193 VAL A O 1
ATOM 1565 N N . LEU A 1 194 ? -41.161 20.654 54.305 1.00 53.78 194 LEU A N 1
ATOM 1566 C CA . LEU A 1 194 ? -40.323 21.817 54.005 1.00 53.78 194 LEU A CA 1
ATOM 1567 C C . LEU A 1 194 ? -39.063 21.327 53.279 1.00 53.78 194 LEU A C 1
ATOM 1569 O O . LEU A 1 194 ? -38.057 20.992 53.905 1.00 53.78 194 LEU A O 1
ATOM 1573 N N . VAL A 1 195 ? -39.127 21.265 51.947 1.00 49.38 195 VAL A N 1
ATOM 1574 C CA . VAL A 1 195 ? -37.921 21.221 51.114 1.00 49.38 195 VAL A CA 1
ATOM 1575 C C . VAL A 1 195 ? -37.294 22.609 51.182 1.00 49.38 195 VAL A C 1
ATOM 1577 O O . VAL A 1 195 ? -37.825 23.569 50.630 1.00 49.38 195 VAL A O 1
ATOM 1580 N N . GLY A 1 196 ? -36.189 22.726 51.914 1.00 45.31 196 GLY A N 1
ATOM 1581 C CA . GLY A 1 196 ? -35.312 23.879 51.803 1.00 45.31 196 GLY A CA 1
ATOM 1582 C C . GLY A 1 196 ? -34.637 23.858 50.437 1.00 45.31 196 GLY A C 1
ATOM 1583 O O . GLY A 1 196 ? -33.799 22.995 50.180 1.00 45.31 196 GLY A O 1
ATOM 1584 N N . ASP A 1 197 ? -35.003 24.812 49.584 1.00 48.12 197 ASP A N 1
ATOM 1585 C CA . ASP A 1 197 ? -34.186 25.226 48.450 1.00 48.12 197 ASP A CA 1
ATOM 1586 C C . ASP A 1 197 ? -32.847 25.745 48.993 1.00 48.12 197 ASP A C 1
ATOM 1588 O O . ASP A 1 197 ? -32.774 26.806 49.618 1.00 48.12 197 ASP A O 1
ATOM 1592 N N . LEU A 1 198 ? -31.781 24.976 48.778 1.00 45.47 198 LEU A N 1
ATOM 1593 C CA . LEU A 1 198 ? -30.415 25.474 48.873 1.00 45.47 198 LEU A CA 1
ATOM 1594 C C . LEU A 1 198 ? -29.931 25.777 47.457 1.00 45.47 198 LEU A C 1
ATOM 1596 O O . LEU A 1 198 ? -29.795 24.877 46.625 1.00 45.47 198 LEU A O 1
ATOM 1600 N N . ALA A 1 199 ? -29.737 27.076 47.231 1.00 46.12 199 ALA A N 1
ATOM 1601 C CA . ALA A 1 199 ? -28.943 27.655 46.156 1.00 46.12 199 ALA A CA 1
ATOM 1602 C C . ALA A 1 199 ? -27.481 27.181 46.195 1.00 46.12 199 ALA A C 1
ATOM 1604 O O . ALA A 1 199 ? -26.993 26.836 47.298 1.00 46.12 199 ALA A O 1
#

Secondary structure (DSSP, 8-state):
-HHHHHHHHHHHHHHHHHHHHHHHHHHHHHHHHHHHHHHHHHHHHHHHHHHHHHHHHHHHHHHHHHHHHHHHHHHHHHHHHHHHHHHHHHHHHHHHHHHHHHHHHHHHHHHHHHHHHHHHHHHHHHHHHHHHHHHHHHHHHHHHHHHHHHHHHHHHHHHHHHHHHHH-TT-PPPPHHHHTTSSSTTTTT----------

pLDDT: mean 86.69, std 17.17, range [45.12, 98.5]

Mean predicted aligned error: 15.54 Å